Protein AF-0000000066206759 (afdb_homodimer)

InterPro domains:
  IPR022611 Protein suppressor of silencing, bacteriophage T7 [PF11247] (1-98)

Sequence (198 aa):
MAMTKKFKVSFDVTAKMSSDVQAILEKDMLHLCKQVGSGAIVPNGKQKEMIVQFLTHGMEGLMTFVVRTSFREAIKDMHEEYADKDSFKQSPATVREVFMAMTKKFKVSFDVTAKMSSDVQAILEKDMLHLCKQVGSGAIVPNGKQKEMIVQFLTHGMEGLMTFVVRTSFREAIKDMHEEYADKDSFKQSPATVREVF

Organism: Escherichia phage T7 (NCBI:txid10760)

Structure (mmCIF, N/CA/C/O backbone):
data_AF-0000000066206759-model_v1
#
loop_
_entity.id
_entity.type
_entity.pdbx_description
1 polymer 'Protein suppressor of silencing'
#
loop_
_atom_site.group_PDB
_atom_site.id
_atom_site.type_symbol
_atom_site.label_atom_id
_atom_site.label_alt_id
_atom_site.label_comp_id
_atom_site.label_asym_id
_atom_site.label_entity_id
_atom_site.label_seq_id
_atom_site.pdbx_PDB_ins_code
_atom_site.Cartn_x
_atom_site.Cartn_y
_atom_site.Cartn_z
_atom_site.occupancy
_atom_site.B_iso_or_equiv
_atom_site.auth_seq_id
_atom_site.auth_comp_id
_atom_site.auth_asym_id
_atom_site.auth_atom_id
_atom_site.pdbx_PDB_model_num
ATOM 1 N N . MET A 1 1 ? -16.172 22.125 10.891 1 71.12 1 MET A N 1
ATOM 2 C CA . MET A 1 1 ? -16.688 21.109 9.984 1 71.12 1 MET A CA 1
ATOM 3 C C . MET A 1 1 ? -15.633 20.047 9.711 1 71.12 1 MET A C 1
ATOM 5 O O . MET A 1 1 ? -14.43 20.328 9.781 1 71.12 1 MET A O 1
ATOM 9 N N . ALA A 1 2 ? -16.031 18.844 9.727 1 85.06 2 ALA A N 1
ATOM 10 C CA . ALA A 1 2 ? -15.125 17.734 9.422 1 85.06 2 ALA A CA 1
ATOM 11 C C . ALA A 1 2 ? -14.453 17.938 8.07 1 85.06 2 ALA A C 1
ATOM 13 O O . ALA A 1 2 ? -15.07 18.453 7.133 1 85.06 2 ALA A O 1
ATOM 14 N N . MET A 1 3 ? -13.125 17.766 8.008 1 91 3 MET A N 1
ATOM 15 C CA . MET A 1 3 ? -12.375 17.875 6.762 1 91 3 MET A CA 1
ATOM 16 C C . MET A 1 3 ? -12.227 16.516 6.105 1 91 3 MET A C 1
ATOM 18 O O . MET A 1 3 ? -11.969 15.516 6.781 1 91 3 MET A O 1
ATOM 22 N N . THR A 1 4 ? -12.531 16.547 4.77 1 93.31 4 THR A N 1
ATOM 23 C CA . THR A 1 4 ? -12.367 15.328 3.98 1 93.31 4 THR A CA 1
ATOM 24 C C . THR A 1 4 ? -11.508 15.594 2.746 1 93.31 4 THR A C 1
ATOM 26 O O . THR A 1 4 ? -11.688 16.609 2.068 1 93.31 4 THR A O 1
ATOM 29 N N . LYS A 1 5 ? -10.484 14.727 2.578 1 94.75 5 LYS A N 1
ATOM 30 C CA . LYS A 1 5 ? -9.672 14.789 1.369 1 94.75 5 LYS A CA 1
ATOM 31 C C . LYS A 1 5 ? -9.539 13.414 0.726 1 94.75 5 LYS A C 1
ATOM 33 O O . LYS A 1 5 ? -9.547 12.391 1.42 1 94.75 5 LYS A O 1
ATOM 38 N N . LYS A 1 6 ? -9.461 13.414 -0.574 1 96.62 6 LYS A N 1
ATOM 39 C CA . LYS A 1 6 ? -9.305 12.172 -1.324 1 96.62 6 LYS A CA 1
ATOM 40 C C . LYS A 1 6 ? -7.934 12.094 -1.989 1 96.62 6 LYS A C 1
ATOM 42 O O . LYS A 1 6 ? -7.438 13.094 -2.514 1 96.62 6 LYS A O 1
ATOM 47 N N . PHE A 1 7 ? -7.371 10.875 -1.913 1 97.44 7 PHE A N 1
ATOM 48 C CA . PHE A 1 7 ? -6.043 10.648 -2.475 1 97.44 7 PHE A CA 1
ATOM 49 C C . PHE A 1 7 ? -6.02 9.383 -3.318 1 97.44 7 PHE A C 1
ATOM 51 O O . PHE A 1 7 ? -6.805 8.461 -3.088 1 97.44 7 PHE A O 1
ATOM 58 N N . LYS A 1 8 ? -5.172 9.352 -4.281 1 97.81 8 LYS A N 1
ATOM 59 C CA . LYS A 1 8 ? -4.781 8.133 -4.984 1 97.81 8 LYS A CA 1
ATOM 60 C C . LYS A 1 8 ? -3.355 7.719 -4.621 1 97.81 8 LYS A C 1
ATOM 62 O O . LYS A 1 8 ? -2.436 8.539 -4.668 1 97.81 8 LYS A O 1
ATOM 67 N N . VAL A 1 9 ? -3.23 6.523 -4.176 1 97.94 9 VAL A N 1
ATOM 68 C CA . VAL A 1 9 ? -1.928 5.953 -3.848 1 97.94 9 VAL A CA 1
ATOM 69 C C . VAL A 1 9 ? -1.517 4.949 -4.926 1 97.94 9 VAL A C 1
ATOM 71 O O . VAL A 1 9 ? -2.324 4.121 -5.352 1 97.94 9 VAL A O 1
ATOM 74 N N . SER A 1 10 ? -0.275 5.02 -5.387 1 98.12 10 SER A N 1
ATOM 75 C CA . SER A 1 10 ? 0.191 4.047 -6.367 1 98.12 10 SER A CA 1
ATOM 76 C C . SER A 1 10 ? 1.688 3.793 -6.227 1 98.12 10 SER A C 1
ATOM 78 O O . SER A 1 10 ? 2.428 4.656 -5.754 1 98.12 10 SER A O 1
ATOM 80 N N . PHE A 1 11 ? 2.129 2.664 -6.656 1 97.5 11 PHE A N 1
ATOM 81 C CA . PHE A 1 11 ? 3.539 2.297 -6.703 1 97.5 11 PHE A CA 1
ATOM 82 C C . PHE A 1 11 ? 3.76 1.108 -7.629 1 97.5 11 PHE A C 1
ATOM 84 O O . PHE A 1 11 ? 2.811 0.403 -7.98 1 97.5 11 PHE A O 1
ATOM 91 N N . ASP A 1 12 ? 4.98 0.934 -8.062 1 96.38 12 ASP A N 1
ATOM 92 C CA . ASP A 1 12 ? 5.344 -0.159 -8.953 1 96.38 12 ASP A CA 1
ATOM 93 C C . ASP A 1 12 ? 5.992 -1.308 -8.18 1 96.38 12 ASP A C 1
ATOM 95 O O . ASP A 1 12 ? 6.727 -1.08 -7.223 1 96.38 12 ASP A O 1
ATOM 99 N N . VAL A 1 13 ? 5.719 -2.484 -8.656 1 94.62 13 VAL A N 1
ATOM 100 C CA . VAL A 1 13 ? 6.293 -3.691 -8.078 1 94.62 13 VAL A CA 1
ATOM 101 C C . VAL A 1 13 ? 6.949 -4.531 -9.164 1 94.62 13 VAL A C 1
ATOM 103 O O . VAL A 1 13 ? 6.34 -4.797 -10.203 1 94.62 13 VAL A O 1
ATOM 106 N N . THR A 1 14 ? 8.18 -4.871 -8.969 1 93.56 14 THR A N 1
ATOM 107 C CA . THR A 1 14 ? 8.844 -5.898 -9.773 1 93.56 14 THR A CA 1
ATOM 108 C C . THR A 1 14 ? 8.945 -7.203 -8.992 1 93.56 14 THR A C 1
ATOM 110 O O . THR A 1 14 ? 9.602 -7.262 -7.949 1 93.56 14 THR A O 1
ATOM 113 N N . ALA A 1 15 ? 8.258 -8.172 -9.477 1 92.62 15 ALA A N 1
ATOM 114 C CA . ALA A 1 15 ? 8.297 -9.5 -8.867 1 92.62 15 ALA A CA 1
ATOM 115 C C . ALA A 1 15 ? 9.266 -10.422 -9.617 1 92.62 15 ALA A C 1
ATOM 117 O O . ALA A 1 15 ? 9.172 -10.562 -10.836 1 92.62 15 ALA A O 1
ATOM 118 N N . LYS A 1 16 ? 10.164 -11.008 -8.82 1 91.75 16 LYS A N 1
ATOM 119 C CA . LYS A 1 16 ? 11.141 -11.938 -9.383 1 91.75 16 LYS A CA 1
ATOM 120 C C . LYS A 1 16 ? 11.039 -13.312 -8.734 1 91.75 16 LYS A C 1
ATOM 122 O O . LYS A 1 16 ? 10.93 -13.422 -7.508 1 91.75 16 LYS A O 1
ATOM 127 N N . MET A 1 17 ? 11.039 -14.297 -9.633 1 89.69 17 MET A N 1
ATOM 128 C CA . MET A 1 17 ? 11.07 -15.68 -9.172 1 89.69 17 MET A CA 1
ATOM 129 C C . MET A 1 17 ? 12.289 -16.406 -9.734 1 89.69 17 MET A C 1
ATOM 131 O O . MET A 1 17 ? 12.383 -16.641 -10.945 1 89.69 17 MET A O 1
ATOM 135 N N . SER A 1 18 ? 13.164 -16.719 -8.82 1 89.69 18 SER A N 1
ATOM 136 C CA . SER A 1 18 ? 14.367 -17.422 -9.266 1 89.69 18 SER A CA 1
ATOM 137 C C . SER A 1 18 ? 14.023 -18.797 -9.836 1 89.69 18 SER A C 1
ATOM 139 O O . SER A 1 18 ? 12.953 -19.344 -9.562 1 89.69 18 SER A O 1
ATOM 141 N N . SER A 1 19 ? 15.016 -19.312 -10.68 1 90.94 19 SER A N 1
ATOM 142 C CA . SER A 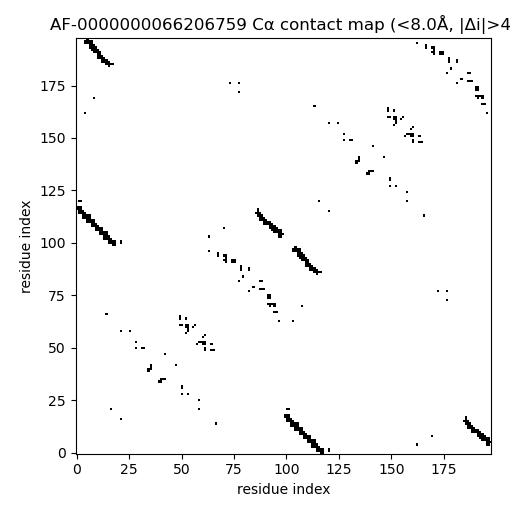1 19 ? 14.797 -20.594 -11.328 1 90.94 19 SER A CA 1
ATOM 143 C C . SER A 1 19 ? 14.594 -21.703 -10.297 1 90.94 19 SER A C 1
ATOM 145 O O . SER A 1 19 ? 13.789 -22.609 -10.5 1 90.94 19 SER A O 1
ATOM 147 N N . ASP A 1 20 ? 15.344 -21.609 -9.203 1 91.12 20 ASP A N 1
ATOM 148 C CA . ASP A 1 20 ? 15.234 -22.625 -8.172 1 91.12 20 ASP A CA 1
ATOM 149 C C . ASP A 1 20 ? 13.867 -22.578 -7.492 1 91.12 20 ASP A C 1
ATOM 151 O O . ASP A 1 20 ? 13.242 -23.609 -7.27 1 91.12 20 ASP A O 1
ATOM 155 N N . VAL A 1 21 ? 13.414 -21.391 -7.207 1 88.44 21 VAL A N 1
ATOM 156 C CA . VAL A 1 21 ? 12.109 -21.219 -6.57 1 88.44 21 VAL A CA 1
ATOM 157 C C . VAL A 1 21 ? 11 -21.641 -7.531 1 88.44 21 VAL A C 1
ATOM 159 O O . VAL A 1 21 ? 10.039 -22.297 -7.121 1 88.44 21 VAL A O 1
ATOM 162 N N . GLN A 1 22 ? 11.203 -21.297 -8.734 1 92.38 22 GLN A N 1
ATOM 163 C CA . GLN A 1 22 ? 10.234 -21.688 -9.758 1 92.38 22 GLN A CA 1
ATOM 164 C C . GLN A 1 22 ? 10.078 -23.203 -9.836 1 92.38 22 GLN A C 1
ATOM 166 O O . GLN A 1 22 ? 8.961 -23.703 -9.898 1 92.38 22 GLN A O 1
ATOM 171 N N . ALA A 1 23 ? 11.164 -23.828 -9.875 1 93.38 23 ALA A N 1
ATOM 172 C CA . ALA A 1 23 ? 11.148 -25.281 -9.984 1 93.38 23 ALA A CA 1
ATOM 173 C C . ALA A 1 23 ? 10.445 -25.922 -8.789 1 93.38 23 ALA A C 1
ATOM 175 O O . ALA A 1 23 ? 9.648 -26.844 -8.953 1 93.38 23 ALA A O 1
ATOM 176 N N . ILE A 1 24 ? 10.688 -25.391 -7.617 1 94.38 24 ILE A N 1
ATOM 177 C CA . ILE A 1 24 ? 10.078 -25.922 -6.398 1 94.38 24 ILE A CA 1
ATOM 178 C C . ILE A 1 24 ? 8.578 -25.672 -6.422 1 94.38 24 ILE A C 1
ATOM 180 O O . ILE A 1 24 ? 7.785 -26.562 -6.113 1 94.38 24 ILE A O 1
ATOM 184 N N . LEU A 1 25 ? 8.227 -24.516 -6.84 1 94 25 LEU A N 1
ATOM 185 C CA . LEU A 1 25 ? 6.812 -24.141 -6.879 1 94 25 LEU A CA 1
ATOM 186 C C . LEU A 1 25 ? 6.062 -24.984 -7.906 1 94 25 LEU A C 1
ATOM 188 O O . LEU A 1 25 ? 4.93 -25.406 -7.664 1 94 25 LEU A O 1
ATOM 192 N N . GLU A 1 26 ? 6.699 -25.172 -8.977 1 95.62 26 GLU A N 1
ATOM 193 C CA . GLU A 1 26 ? 6.078 -26 -10.008 1 95.62 26 GLU A CA 1
ATOM 194 C C . GLU A 1 26 ? 5.809 -27.406 -9.5 1 95.62 26 GLU A C 1
ATOM 196 O O . GLU A 1 26 ? 4.719 -27.953 -9.703 1 95.62 26 GLU A O 1
ATOM 201 N N . LYS A 1 27 ? 6.758 -27.938 -8.836 1 96.69 27 LYS A N 1
ATOM 202 C CA . LYS A 1 27 ? 6.59 -29.281 -8.273 1 96.69 27 LYS A CA 1
ATOM 203 C C . LYS A 1 27 ? 5.457 -29.312 -7.25 1 96.69 27 LYS A C 1
ATOM 205 O O . LYS A 1 27 ? 4.652 -30.25 -7.23 1 96.69 27 LYS A O 1
ATOM 210 N N . ASP A 1 28 ? 5.359 -28.312 -6.449 1 96.56 28 ASP A N 1
ATOM 211 C CA . ASP A 1 28 ? 4.305 -28.219 -5.441 1 96.56 28 ASP A CA 1
ATOM 212 C C . ASP A 1 28 ? 2.93 -28.109 -6.094 1 96.56 28 ASP A C 1
ATOM 214 O O . ASP A 1 28 ? 1.968 -28.734 -5.625 1 96.56 28 ASP A O 1
ATOM 218 N N . MET A 1 29 ? 2.922 -27.359 -7.141 1 97.31 29 MET A N 1
ATOM 219 C CA . MET A 1 29 ? 1.647 -27.172 -7.824 1 97.31 29 MET A CA 1
ATOM 220 C C . MET A 1 29 ? 1.188 -28.453 -8.492 1 97.31 29 MET A C 1
ATOM 222 O O . MET A 1 29 ? 0.008 -28.812 -8.422 1 97.31 29 MET A O 1
ATOM 226 N N . LEU A 1 30 ? 2.127 -29.125 -9.07 1 97.69 30 LEU A N 1
ATOM 227 C CA . LEU A 1 30 ? 1.79 -30.406 -9.688 1 97.69 30 LEU A CA 1
ATOM 228 C C . LEU A 1 30 ? 1.293 -31.391 -8.648 1 97.69 30 LEU A C 1
ATOM 230 O O . LEU A 1 30 ? 0.329 -32.125 -8.891 1 97.69 30 LEU A O 1
ATOM 234 N N . HIS A 1 31 ? 1.943 -31.359 -7.508 1 97.81 31 HIS A N 1
ATOM 235 C CA . HIS A 1 31 ? 1.52 -32.219 -6.418 1 97.81 31 HIS A CA 1
ATOM 236 C C . HIS A 1 31 ? 0.11 -31.875 -5.949 1 97.81 31 HIS A C 1
ATOM 238 O O . HIS A 1 31 ? -0.724 -32.75 -5.762 1 97.81 31 HIS A O 1
ATOM 244 N N . LEU A 1 32 ? -0.183 -30.609 -5.816 1 97.56 32 LEU A N 1
ATOM 245 C CA . LEU A 1 32 ? -1.508 -30.141 -5.41 1 97.56 32 LEU A CA 1
ATOM 246 C C . LEU A 1 32 ? -2.564 -30.578 -6.426 1 97.56 32 LEU A C 1
ATOM 248 O O . LEU A 1 32 ? -3.631 -31.062 -6.047 1 97.56 32 LEU A O 1
ATOM 252 N N . CYS A 1 33 ? -2.262 -30.453 -7.629 1 97.69 33 CYS A N 1
ATOM 253 C CA . CYS A 1 33 ? -3.18 -30.844 -8.688 1 97.69 33 CYS A CA 1
ATOM 254 C C . CYS A 1 33 ? -3.496 -32.344 -8.609 1 97.69 33 CYS A C 1
ATOM 256 O O . CYS A 1 33 ? -4.652 -32.75 -8.758 1 97.69 33 CYS A O 1
ATOM 258 N N . LYS A 1 34 ? -2.479 -33.031 -8.383 1 97.56 34 LYS A N 1
ATOM 259 C CA . LYS A 1 34 ? -2.65 -34.5 -8.281 1 97.56 34 LYS A CA 1
ATOM 260 C C . LYS A 1 34 ? -3.537 -34.844 -7.094 1 97.56 34 LYS A C 1
ATOM 262 O O . LYS A 1 34 ? -4.426 -35.688 -7.211 1 97.56 34 LYS A O 1
ATOM 267 N N . GLN A 1 35 ? -3.291 -34.125 -5.996 1 97.69 35 GLN A N 1
ATOM 268 C CA . GLN A 1 35 ? -4.062 -34.406 -4.789 1 97.69 35 GLN A CA 1
ATOM 269 C C . GLN A 1 35 ? -5.527 -34.031 -4.973 1 97.69 35 GLN A C 1
ATOM 271 O O . GLN A 1 35 ? -6.426 -34.75 -4.512 1 97.69 35 GLN A O 1
ATOM 276 N N . VAL A 1 36 ? -5.742 -33 -5.598 1 97.12 36 VAL A N 1
ATOM 277 C CA . VAL A 1 36 ? -7.102 -32.531 -5.844 1 97.12 36 VAL A CA 1
ATOM 278 C C . VAL A 1 36 ? -7.781 -33.438 -6.875 1 97.12 36 VAL A C 1
ATOM 280 O O . VAL A 1 36 ? -8.938 -33.812 -6.703 1 97.12 36 VAL A O 1
ATOM 283 N N . GLY A 1 37 ? -7.062 -33.75 -7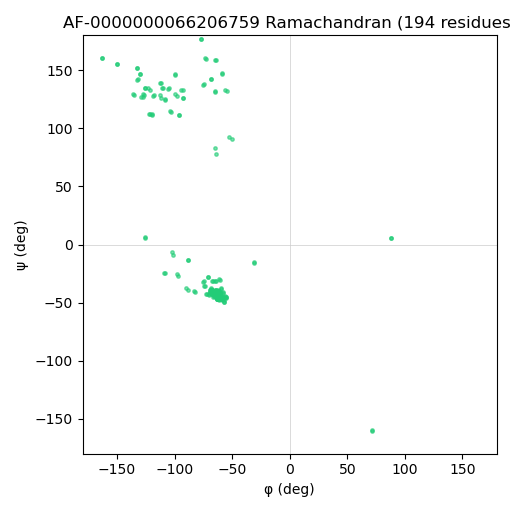.84 1 96.19 37 GLY A N 1
ATOM 284 C CA . GLY A 1 37 ? -7.582 -34.594 -8.891 1 96.19 37 GLY A CA 1
ATOM 285 C C . GLY A 1 37 ? -7.988 -35.969 -8.398 1 96.19 37 GLY A C 1
ATOM 286 O O . GLY A 1 37 ? -8.961 -36.531 -8.883 1 96.19 37 GLY A O 1
ATOM 287 N N . SER A 1 38 ? -7.309 -36.469 -7.344 1 96.81 38 SER A N 1
ATOM 288 C CA . SER A 1 38 ? -7.578 -37.781 -6.797 1 96.81 38 SER A CA 1
ATOM 289 C C . SER A 1 38 ? -8.672 -37.75 -5.734 1 96.81 38 SER A C 1
ATOM 291 O O . SER A 1 38 ? -9.141 -38.781 -5.273 1 96.81 38 SER A O 1
ATOM 293 N N . GLY A 1 39 ? -9 -36.562 -5.289 1 96.31 39 GLY A N 1
ATOM 294 C CA . GLY A 1 39 ? -9.992 -36.406 -4.234 1 96.31 39 GLY A CA 1
ATOM 295 C C . GLY A 1 39 ? -9.398 -36.469 -2.84 1 96.31 39 GLY A C 1
ATOM 296 O O . GLY A 1 39 ? -10.125 -36.406 -1.845 1 96.31 39 GLY A O 1
ATOM 297 N N . ALA A 1 40 ? -8.117 -36.531 -2.787 1 97.19 40 ALA A N 1
ATOM 298 C CA . ALA A 1 40 ? -7.441 -36.625 -1.493 1 97.19 40 ALA A CA 1
ATOM 299 C C . ALA A 1 40 ? -7.602 -35.344 -0.702 1 97.19 40 ALA A C 1
ATOM 301 O O . ALA A 1 40 ? -7.609 -35.344 0.531 1 97.19 40 ALA A O 1
ATOM 302 N N . ILE A 1 41 ? -7.688 -34.188 -1.427 1 96.44 41 ILE A N 1
ATOM 303 C CA . ILE A 1 41 ? -7.863 -32.875 -0.788 1 96.44 41 ILE A CA 1
ATOM 304 C C . ILE A 1 41 ? -8.984 -32.125 -1.483 1 96.44 41 ILE A C 1
ATOM 306 O O . ILE A 1 41 ? -9.109 -32.156 -2.709 1 96.44 41 ILE A O 1
ATOM 310 N N . VAL A 1 42 ? -9.758 -31.406 -0.653 1 97.25 42 VAL A N 1
ATOM 311 C CA . VAL A 1 42 ? -10.695 -30.422 -1.167 1 97.25 42 VAL A CA 1
ATOM 312 C C . VAL A 1 42 ? -10.062 -29.031 -1.134 1 97.25 42 VAL A C 1
ATOM 314 O O . VAL A 1 42 ? -9.758 -28.516 -0.06 1 97.25 42 VAL A O 1
ATOM 317 N N . PRO A 1 43 ? -9.781 -28.484 -2.332 1 96.88 43 PRO A N 1
ATOM 318 C CA . PRO A 1 43 ? -9.109 -27.172 -2.355 1 96.88 43 PRO A CA 1
ATOM 319 C C . PRO A 1 43 ? -10 -26.047 -1.852 1 96.88 43 PRO A C 1
ATOM 321 O O . PRO A 1 43 ? -11.211 -26.078 -2.053 1 96.88 43 PRO A O 1
ATOM 324 N N . ASN A 1 44 ? -9.422 -25.094 -1.127 1 96.25 44 ASN A N 1
ATOM 325 C CA . ASN A 1 44 ? -10.141 -23.875 -0.814 1 96.25 44 ASN A CA 1
ATOM 326 C C . ASN A 1 44 ? -10.195 -22.922 -2.012 1 96.25 44 ASN A C 1
ATOM 328 O O . ASN A 1 44 ? -9.68 -23.25 -3.084 1 96.25 44 ASN A O 1
ATOM 332 N N . GLY A 1 45 ? -10.891 -21.781 -1.847 1 95.5 45 GLY A N 1
ATOM 333 C CA . GLY A 1 45 ? -11.086 -20.828 -2.938 1 95.5 45 GLY A CA 1
ATOM 334 C C . GLY A 1 45 ? -9.781 -20.359 -3.557 1 95.5 45 GLY A C 1
ATOM 335 O O . GLY A 1 45 ? -9.648 -20.328 -4.781 1 95.5 45 GLY A O 1
ATOM 336 N N . LYS A 1 46 ? -8.812 -20.031 -2.785 1 95.38 46 LYS A N 1
ATOM 337 C CA . LYS A 1 46 ? -7.512 -19.562 -3.277 1 95.38 46 LYS A CA 1
ATOM 338 C C . LYS A 1 46 ? -6.781 -20.688 -4.016 1 95.38 46 LYS A C 1
ATOM 340 O O . LYS A 1 46 ? -6.219 -20.453 -5.09 1 95.38 46 LYS A O 1
ATOM 345 N N . GLN A 1 47 ? -6.766 -21.859 -3.477 1 96.62 47 GLN A N 1
ATOM 346 C CA . GLN A 1 47 ? -6.117 -23.016 -4.098 1 96.62 47 GLN A CA 1
ATOM 347 C C . GLN A 1 47 ? -6.742 -23.328 -5.453 1 96.62 47 GLN A C 1
ATOM 349 O O . GLN A 1 47 ? -6.035 -23.656 -6.41 1 96.62 47 GLN A O 1
ATOM 354 N N . LYS A 1 48 ? -8.062 -23.328 -5.539 1 97.5 48 LYS A N 1
ATOM 355 C CA . LYS A 1 48 ? -8.75 -23.594 -6.801 1 97.5 48 LYS A CA 1
ATOM 356 C C . LYS A 1 48 ? -8.289 -22.609 -7.883 1 97.5 48 LYS A C 1
ATOM 358 O O . LYS A 1 48 ? -7.984 -23.031 -9.008 1 97.5 48 LYS A O 1
ATOM 363 N N . GLU A 1 49 ? -8.219 -21.328 -7.457 1 97.88 49 GLU A N 1
ATOM 364 C CA . GLU A 1 49 ? -7.816 -20.328 -8.438 1 97.88 49 GLU A CA 1
ATOM 365 C C . GLU A 1 49 ? -6.355 -20.5 -8.836 1 97.88 49 GLU A C 1
ATOM 367 O O . GLU A 1 49 ? -6 -20.328 -10.008 1 97.88 49 GLU A O 1
ATOM 372 N N . MET A 1 50 ? -5.539 -20.859 -7.863 1 97.44 50 MET A N 1
ATOM 373 C CA . MET A 1 50 ? -4.141 -21.125 -8.172 1 97.44 50 MET A CA 1
ATOM 374 C C . MET A 1 50 ? -4.023 -22.25 -9.195 1 97.44 50 MET A C 1
ATOM 376 O O . MET A 1 50 ? -3.268 -22.141 -10.164 1 97.44 50 MET A O 1
ATOM 380 N N . ILE A 1 51 ? -4.738 -23.266 -8.992 1 97.94 51 ILE A N 1
ATOM 381 C CA . ILE A 1 51 ? -4.715 -24.422 -9.867 1 97.94 51 ILE A CA 1
ATOM 382 C C . ILE A 1 51 ? -5.199 -24.031 -11.266 1 97.94 51 ILE A C 1
ATOM 384 O O . ILE A 1 51 ? -4.574 -24.375 -12.266 1 97.94 51 ILE A O 1
ATOM 388 N N . VAL A 1 52 ? -6.293 -23.312 -11.352 1 97.94 52 VAL A N 1
ATOM 389 C CA . VAL A 1 52 ? -6.848 -22.891 -12.625 1 97.94 52 VAL A CA 1
ATOM 390 C C . VAL A 1 52 ? -5.812 -22.062 -13.391 1 97.94 52 VAL A C 1
ATOM 392 O O . VAL A 1 52 ? -5.559 -22.312 -14.57 1 97.94 52 VAL A O 1
ATOM 395 N N . GLN A 1 53 ? -5.176 -21.141 -12.719 1 98.06 53 GLN A N 1
ATOM 396 C CA . GLN A 1 53 ? -4.188 -20.297 -13.375 1 98.06 53 GLN A CA 1
ATOM 397 C C . GLN A 1 53 ? -2.982 -21.109 -13.836 1 98.06 53 GLN A C 1
ATOM 399 O O . GLN A 1 53 ? -2.469 -20.891 -14.938 1 98.06 53 GLN A O 1
ATOM 404 N N . PHE A 1 54 ? -2.527 -21.984 -13.031 1 98 54 PHE A N 1
ATOM 405 C CA . PHE A 1 54 ? -1.374 -22.828 -13.336 1 98 54 PHE A CA 1
ATOM 406 C C . PHE A 1 54 ? -1.651 -23.703 -14.539 1 98 54 PHE A C 1
ATOM 408 O O . PHE A 1 54 ? -0.848 -23.766 -15.477 1 98 54 PHE A O 1
ATOM 415 N N . LEU A 1 55 ? -2.77 -24.312 -14.562 1 97.31 55 LEU A N 1
ATOM 416 C CA . LEU A 1 55 ? -3.092 -25.25 -15.633 1 97.31 55 LEU A CA 1
ATOM 417 C C . LEU A 1 55 ? -3.432 -24.516 -16.922 1 97.31 55 LEU A C 1
ATOM 419 O O . LEU A 1 55 ? -3.17 -25.016 -18.016 1 97.31 55 LEU A O 1
ATOM 423 N N . THR A 1 56 ? -4.012 -23.344 -16.812 1 97.81 56 THR A N 1
ATOM 424 C CA . THR A 1 56 ? -4.48 -22.609 -17.984 1 97.81 56 THR A CA 1
ATOM 425 C C . THR A 1 56 ? -3.373 -21.734 -18.547 1 97.81 56 THR A C 1
ATOM 427 O O . THR A 1 56 ? -3.24 -21.594 -19.766 1 97.81 56 THR A O 1
ATOM 430 N N . HIS A 1 57 ? -2.529 -21.078 -17.672 1 97.12 57 HIS A N 1
ATOM 431 C CA . HIS A 1 57 ? -1.577 -20.078 -18.141 1 97.12 57 HIS A CA 1
ATOM 432 C C . HIS A 1 57 ? -0.158 -20.422 -17.688 1 97.12 57 HIS A C 1
ATOM 434 O O . HIS A 1 57 ? 0.759 -19.609 -17.859 1 97.12 57 HIS A O 1
ATOM 440 N N . GLY A 1 58 ? 0.039 -21.547 -17.094 1 95.5 58 GLY A N 1
ATOM 441 C CA . GLY A 1 58 ? 1.363 -21.953 -16.656 1 95.5 58 GLY A CA 1
ATOM 442 C C . GLY A 1 58 ? 1.866 -21.156 -15.461 1 95.5 58 GLY A C 1
ATOM 443 O O . GLY A 1 58 ? 1.074 -20.578 -14.719 1 95.5 58 GLY A O 1
ATOM 444 N N . MET A 1 59 ? 3.145 -21.172 -15.258 1 94.75 59 MET A N 1
ATOM 445 C CA . MET A 1 59 ? 3.775 -20.5 -14.133 1 94.75 59 MET A CA 1
ATOM 446 C C . MET A 1 59 ? 3.578 -18.984 -14.211 1 94.75 59 MET A C 1
ATOM 448 O O . MET A 1 59 ? 3.49 -18.312 -13.188 1 94.75 59 MET A O 1
ATOM 452 N N . GLU A 1 60 ? 3.504 -18.469 -15.422 1 94.81 60 GLU A N 1
ATOM 453 C CA . GLU A 1 60 ? 3.266 -17.047 -15.602 1 94.81 60 GLU A CA 1
ATOM 454 C C . GLU A 1 60 ? 1.915 -16.641 -15.016 1 94.81 60 GLU A C 1
ATOM 456 O O . GLU A 1 60 ? 1.809 -15.602 -14.352 1 94.81 60 GLU A O 1
ATOM 461 N N . GLY A 1 61 ? 0.905 -17.422 -15.312 1 96.44 61 GLY A N 1
ATOM 462 C CA . GLY A 1 61 ? -0.41 -17.172 -14.75 1 96.44 61 GLY A CA 1
ATOM 463 C C . GLY A 1 61 ? -0.448 -17.297 -13.234 1 96.44 61 GLY A C 1
ATOM 464 O O . GLY A 1 61 ? -1.077 -16.484 -12.555 1 96.44 61 GLY A O 1
ATOM 465 N N . LEU A 1 62 ? 0.2 -18.312 -12.75 1 96.69 62 LEU A N 1
ATOM 466 C CA . LEU A 1 62 ? 0.265 -18.531 -11.312 1 96.69 62 LEU A CA 1
ATOM 467 C C . LEU A 1 62 ? 0.948 -17.375 -10.609 1 96.69 62 LEU A C 1
ATOM 469 O O . LEU A 1 62 ? 0.437 -16.859 -9.609 1 96.69 62 LEU A O 1
ATOM 473 N N . MET A 1 63 ? 2.062 -16.953 -11.133 1 94.62 63 MET A N 1
ATOM 474 C CA . MET A 1 63 ? 2.803 -15.836 -10.555 1 94.62 63 MET A CA 1
ATOM 475 C C . MET A 1 63 ? 1.938 -14.586 -10.508 1 94.62 63 MET A C 1
ATOM 477 O O . MET A 1 63 ? 1.88 -13.906 -9.477 1 94.62 63 MET A O 1
ATOM 481 N N . THR A 1 64 ? 1.276 -14.273 -11.57 1 96.44 64 THR A N 1
ATOM 482 C CA . THR A 1 64 ? 0.423 -13.094 -11.633 1 96.44 64 THR A CA 1
ATOM 483 C C . THR A 1 64 ? -0.669 -13.156 -10.57 1 96.44 64 THR A C 1
ATOM 485 O O . THR A 1 64 ? -0.908 -12.18 -9.859 1 96.44 64 THR A O 1
ATOM 488 N N . PHE A 1 65 ? -1.292 -14.305 -10.438 1 96.94 65 PHE A N 1
ATOM 489 C CA . PHE A 1 65 ? -2.354 -14.477 -9.453 1 96.94 65 PHE A CA 1
ATOM 490 C C . PHE A 1 65 ? -1.819 -14.281 -8.039 1 96.94 65 PHE A C 1
ATOM 492 O O . PHE A 1 65 ? -2.434 -13.594 -7.227 1 96.94 65 PHE A O 1
ATOM 499 N N . VAL A 1 66 ? -0.723 -14.875 -7.754 1 93.38 66 VAL A N 1
ATOM 500 C CA . VAL A 1 66 ? -0.156 -14.844 -6.41 1 93.38 66 VAL A CA 1
ATOM 501 C C . VAL A 1 66 ? 0.252 -13.414 -6.059 1 93.38 66 VAL A C 1
ATOM 503 O O . VAL A 1 66 ? -0.014 -12.938 -4.953 1 93.38 66 VAL A O 1
ATOM 506 N N . VAL A 1 67 ? 0.875 -12.742 -6.973 1 93.38 67 VAL A N 1
ATOM 507 C CA . VAL A 1 67 ? 1.302 -11.367 -6.727 1 93.38 67 VAL A CA 1
ATOM 508 C C . VAL A 1 67 ? 0.081 -10.484 -6.492 1 93.38 67 VAL A C 1
ATOM 510 O O . VAL A 1 67 ? 0.04 -9.711 -5.531 1 93.38 67 VAL A O 1
ATOM 513 N N . ARG A 1 68 ? -0.922 -10.625 -7.359 1 96.12 68 ARG A N 1
ATOM 514 C CA . ARG A 1 68 ? -2.146 -9.844 -7.227 1 96.12 68 ARG A CA 1
ATOM 515 C C . ARG A 1 68 ? -2.791 -10.062 -5.859 1 96.12 68 ARG A C 1
ATOM 517 O O . ARG A 1 68 ? -3.094 -9.102 -5.152 1 96.12 68 ARG A O 1
ATOM 524 N N . THR A 1 69 ? -2.924 -11.242 -5.516 1 94.94 69 THR A N 1
ATOM 525 C CA . THR A 1 69 ? -3.607 -11.578 -4.273 1 94.94 69 THR A CA 1
ATOM 526 C C . THR A 1 69 ? -2.779 -11.148 -3.064 1 94.94 69 THR A C 1
ATOM 528 O O . THR A 1 69 ? -3.324 -10.641 -2.08 1 94.94 69 THR A O 1
ATOM 531 N N . SER A 1 70 ? -1.505 -11.328 -3.1 1 91.88 70 SER A N 1
ATOM 532 C CA . SER A 1 70 ? -0.628 -10.961 -1.993 1 91.88 70 SER A CA 1
ATOM 533 C C . SER A 1 70 ? -0.705 -9.461 -1.702 1 91.88 70 SER A C 1
ATOM 535 O O . SER A 1 70 ? -0.835 -9.055 -0.546 1 91.88 70 SER A O 1
ATOM 537 N N . PHE A 1 71 ? -0.658 -8.695 -2.707 1 93.5 71 PHE A N 1
ATOM 538 C CA . PHE A 1 71 ? -0.657 -7.254 -2.5 1 93.5 71 PHE A CA 1
ATOM 539 C C . PHE A 1 71 ? -2.045 -6.762 -2.109 1 93.5 71 PHE A C 1
ATOM 541 O O . PHE A 1 71 ? -2.178 -5.82 -1.323 1 93.5 71 PHE A O 1
ATOM 548 N N . ARG A 1 72 ? -3.068 -7.332 -2.633 1 94.75 72 ARG A N 1
ATOM 549 C CA . ARG A 1 72 ? -4.414 -6.969 -2.203 1 94.75 72 ARG A CA 1
ATOM 550 C C . ARG A 1 72 ? -4.609 -7.25 -0.716 1 94.75 72 ARG A C 1
ATOM 552 O O . ARG A 1 72 ? -5.156 -6.418 0.01 1 94.75 72 ARG A O 1
ATOM 559 N N . GLU A 1 73 ? -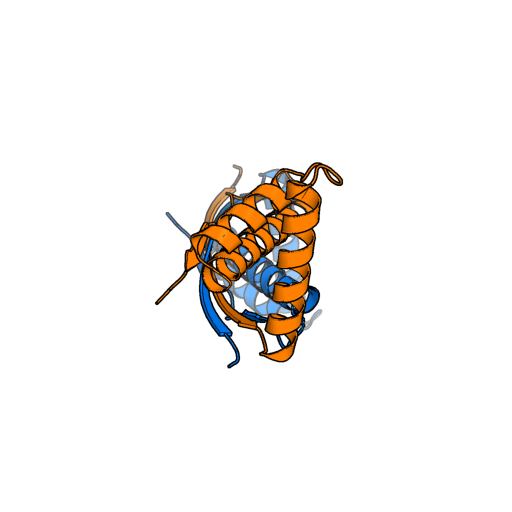4.105 -8.359 -0.307 1 92.31 73 GLU A N 1
ATOM 560 C CA . GLU A 1 73 ? -4.219 -8.719 1.104 1 92.31 73 GLU A CA 1
ATOM 561 C C . GLU A 1 73 ? -3.35 -7.82 1.975 1 92.31 73 GLU A C 1
ATOM 563 O O . GLU A 1 73 ? -3.777 -7.383 3.045 1 92.31 73 GLU A O 1
ATOM 568 N N . ALA A 1 74 ? -2.17 -7.57 1.533 1 90.38 74 ALA A N 1
ATOM 569 C CA . ALA A 1 74 ? -1.253 -6.723 2.293 1 90.38 74 ALA A CA 1
ATOM 570 C C . ALA A 1 74 ? -1.829 -5.324 2.48 1 90.38 74 ALA A C 1
ATOM 572 O O . ALA A 1 74 ? -1.757 -4.758 3.574 1 90.38 74 ALA A O 1
ATOM 573 N N . ILE A 1 75 ? -2.436 -4.734 1.428 1 92.5 75 ILE A N 1
ATOM 574 C CA . ILE A 1 75 ? -3.008 -3.391 1.487 1 92.5 75 ILE A CA 1
ATOM 575 C C . ILE A 1 75 ? -4.246 -3.398 2.379 1 92.5 75 ILE A C 1
ATOM 577 O O . ILE A 1 75 ? -4.473 -2.457 3.145 1 92.5 75 ILE A O 1
ATOM 581 N N . LYS A 1 76 ? -5.012 -4.438 2.283 1 90.69 76 LYS A N 1
ATOM 582 C CA . LYS A 1 76 ? -6.156 -4.586 3.176 1 90.69 76 LYS A CA 1
ATOM 583 C C . LYS A 1 76 ? -5.719 -4.613 4.637 1 90.69 76 LYS A C 1
ATOM 585 O O . LYS A 1 76 ? -6.312 -3.941 5.48 1 90.69 76 LYS A O 1
ATOM 590 N N . ASP A 1 77 ? -4.699 -5.379 4.895 1 88.19 77 ASP A N 1
ATOM 591 C CA . ASP A 1 77 ? -4.191 -5.504 6.258 1 88.19 77 ASP A CA 1
ATOM 592 C C . ASP A 1 77 ? -3.639 -4.172 6.762 1 88.19 77 ASP A C 1
ATOM 594 O O . ASP A 1 77 ? -3.799 -3.83 7.934 1 88.19 77 ASP A O 1
ATOM 598 N N . MET A 1 78 ? -2.982 -3.486 5.867 1 84.81 78 MET A N 1
ATOM 599 C CA . MET A 1 78 ? -2.469 -2.162 6.211 1 84.81 78 MET A CA 1
ATOM 600 C C . MET A 1 78 ? -3.6 -1.24 6.656 1 84.81 78 MET A C 1
ATOM 602 O O . MET A 1 78 ? -3.451 -0.491 7.625 1 84.81 78 MET A O 1
ATOM 606 N N . HIS A 1 79 ? -4.699 -1.284 6.023 1 82.25 79 HIS A N 1
ATOM 607 C CA . HIS A 1 79 ? -5.871 -0.489 6.367 1 82.25 79 HIS A CA 1
ATOM 608 C C . HIS A 1 79 ? -6.379 -0.833 7.766 1 82.25 79 HIS A C 1
ATOM 610 O O . HIS A 1 79 ? -6.715 0.062 8.547 1 82.25 79 HIS A O 1
ATOM 616 N N . GLU A 1 80 ? -6.312 -2.086 7.965 1 80.06 80 GLU A N 1
ATOM 617 C CA . GLU A 1 80 ? -6.844 -2.545 9.242 1 80.06 80 GLU A CA 1
ATOM 618 C C . GLU A 1 80 ? -5.934 -2.135 10.398 1 80.06 80 GLU A C 1
ATOM 620 O O . GLU A 1 80 ? -6.402 -1.896 11.516 1 80.06 80 GLU A O 1
ATOM 625 N N . GLU A 1 81 ? -4.719 -1.99 10.125 1 73.25 81 GLU A N 1
ATOM 626 C CA . GLU A 1 81 ? -3.742 -1.656 11.156 1 73.25 81 GLU A CA 1
ATOM 627 C C . GLU A 1 81 ? -3.715 -0.154 11.43 1 73.25 81 GLU A C 1
ATOM 629 O O . GLU A 1 81 ? -3.52 0.274 12.562 1 73.25 81 GLU A O 1
ATOM 634 N N . TYR A 1 82 ? -3.811 0.614 10.445 1 63.91 82 TYR A N 1
ATOM 635 C CA . TYR A 1 82 ? -3.635 2.053 10.602 1 63.91 82 TYR A CA 1
ATOM 636 C C . TYR A 1 82 ? -4.98 2.758 10.711 1 63.91 82 TYR A C 1
ATOM 638 O O . TYR A 1 82 ? -5.047 3.916 11.133 1 63.91 82 TYR A O 1
ATOM 646 N N . ALA A 1 83 ? -5.91 2.133 10.164 1 57.38 83 ALA A N 1
ATOM 647 C CA . ALA A 1 83 ? -7.23 2.75 10.125 1 57.38 83 ALA A CA 1
ATOM 648 C C . ALA A 1 83 ? -7.801 2.924 11.531 1 57.38 83 ALA A C 1
ATOM 650 O O . ALA A 1 83 ? -8.039 1.939 12.234 1 57.38 83 ALA A O 1
ATOM 651 N N . ASP A 1 84 ? -7.324 3.926 12.188 1 60.03 84 ASP A N 1
ATOM 652 C CA . ASP A 1 84 ? -8.453 4.371 12.992 1 60.03 84 ASP A CA 1
ATOM 653 C C . ASP A 1 84 ? -9.703 4.555 12.133 1 60.03 84 ASP A C 1
ATOM 655 O O . ASP A 1 84 ? -9.742 5.422 11.258 1 60.03 84 ASP A O 1
ATOM 659 N N . LYS A 1 85 ? -10.516 3.402 12.047 1 58.47 85 LYS A N 1
ATOM 660 C CA . LYS A 1 85 ? -11.656 3.156 11.164 1 58.47 85 LYS A CA 1
ATOM 661 C C . LYS A 1 85 ? -12.398 4.453 10.852 1 58.47 85 LYS A C 1
ATOM 663 O O . LYS A 1 85 ? -12.969 4.602 9.773 1 58.47 85 LYS A O 1
ATOM 668 N N . ASP A 1 86 ? -12.047 5.418 11.672 1 63.28 86 ASP A N 1
ATOM 669 C CA . ASP A 1 86 ? -12.867 6.613 11.492 1 63.28 86 ASP A CA 1
ATOM 670 C C . ASP A 1 86 ? -12.109 7.68 10.703 1 63.28 86 ASP A C 1
ATOM 672 O O . ASP A 1 86 ? -12.719 8.617 10.18 1 63.28 86 ASP A O 1
ATOM 676 N N . SER A 1 87 ? -10.719 7.445 10.391 1 77.62 87 SER A N 1
ATOM 677 C CA . SER A 1 87 ? -9.977 8.539 9.773 1 77.62 87 SER A CA 1
ATOM 678 C C . SER A 1 87 ? -9.664 8.242 8.312 1 77.62 87 SER A C 1
ATOM 680 O O . SER A 1 87 ? -9.539 9.156 7.5 1 77.62 87 SER A O 1
ATOM 682 N N . PHE A 1 88 ? -9.656 6.855 8.07 1 85.38 88 PHE A N 1
ATOM 683 C CA . PHE A 1 88 ? -9.273 6.551 6.695 1 85.38 88 PHE A CA 1
ATOM 684 C C . PHE A 1 88 ? -10.18 5.469 6.113 1 85.38 88 PHE A C 1
ATOM 686 O O . PHE A 1 88 ? -10.508 4.496 6.793 1 85.38 88 PHE A O 1
ATOM 693 N N . LYS A 1 89 ? -10.688 5.773 4.949 1 88.5 89 LYS A N 1
ATOM 694 C CA . LYS A 1 89 ? -11.328 4.754 4.125 1 88.5 89 LYS A CA 1
ATOM 695 C C . LYS A 1 89 ? -10.492 4.457 2.879 1 88.5 89 LYS A C 1
ATOM 697 O O . LYS A 1 89 ? -9.938 5.371 2.266 1 88.5 89 LYS A O 1
ATOM 702 N N . GLN A 1 90 ? -10.375 3.186 2.643 1 91.81 90 GLN A N 1
ATOM 703 C CA . GLN A 1 90 ? -9.547 2.781 1.512 1 91.81 90 GLN A CA 1
ATOM 704 C C . GLN A 1 90 ? -10.312 1.866 0.563 1 91.81 90 GLN A C 1
ATOM 706 O O . GLN A 1 90 ? -11.078 1.005 1.007 1 91.81 90 GLN A O 1
ATOM 711 N N . SER A 1 91 ? -10.203 2.113 -0.695 1 92.94 91 SER A N 1
ATOM 712 C CA . SER A 1 91 ? -10.742 1.172 -1.669 1 92.94 91 SER A CA 1
ATOM 713 C C . SER A 1 91 ? -9.883 -0.082 -1.763 1 92.94 91 SER A C 1
ATOM 715 O O . SER A 1 91 ? -8.727 -0.085 -1.321 1 92.94 91 SER A O 1
ATOM 717 N N . PRO A 1 92 ? -10.477 -1.11 -2.283 1 94.25 92 PRO A N 1
ATOM 718 C CA . PRO A 1 92 ? -9.609 -2.242 -2.613 1 94.25 92 PRO A CA 1
ATOM 719 C C . PRO A 1 92 ? -8.5 -1.871 -3.604 1 94.25 92 PRO A C 1
ATOM 721 O O . PRO A 1 92 ? -8.711 -1.018 -4.473 1 94.25 92 PRO A O 1
ATOM 724 N N . ALA A 1 93 ? -7.359 -2.549 -3.404 1 97 93 ALA A N 1
ATOM 725 C CA . ALA A 1 93 ? -6.223 -2.254 -4.273 1 97 93 ALA A CA 1
ATOM 726 C C . ALA A 1 93 ? -6.422 -2.859 -5.66 1 97 93 ALA A C 1
ATOM 728 O O . ALA A 1 93 ? -6.902 -3.988 -5.789 1 97 93 ALA A O 1
ATOM 729 N N . THR A 1 94 ? -6.078 -2.09 -6.699 1 97.75 94 THR A N 1
ATOM 730 C CA . THR A 1 94 ? -5.922 -2.594 -8.062 1 97.75 94 THR A CA 1
ATOM 731 C C . THR A 1 94 ? -4.473 -2.98 -8.328 1 97.75 94 THR A C 1
ATOM 733 O O . THR A 1 94 ? -3.555 -2.205 -8.055 1 97.75 94 THR A O 1
ATOM 736 N N . VAL A 1 95 ? -4.258 -4.191 -8.773 1 97.56 95 VAL A N 1
ATOM 737 C CA . VAL A 1 95 ? -2.939 -4.68 -9.164 1 97.56 95 VAL A CA 1
ATOM 738 C C . VAL A 1 95 ? -2.947 -5.086 -10.633 1 97.56 95 VAL A C 1
ATOM 740 O O . VAL A 1 95 ? -3.547 -6.098 -11 1 97.56 95 VAL A O 1
ATOM 743 N N . ARG A 1 96 ? -2.205 -4.297 -11.469 1 97.75 96 ARG A N 1
ATOM 744 C CA . ARG A 1 96 ? -2.215 -4.535 -12.914 1 97.75 96 ARG A CA 1
ATOM 745 C C . ARG A 1 96 ? -0.821 -4.891 -13.414 1 97.75 96 ARG A C 1
ATOM 747 O O . ARG A 1 96 ? 0.148 -4.184 -13.133 1 97.75 96 ARG A O 1
ATOM 754 N N . GLU A 1 97 ? -0.73 -5.992 -14.141 1 96.81 97 GLU A N 1
ATOM 755 C CA . GLU A 1 97 ? 0.535 -6.312 -14.797 1 96.81 97 GLU A CA 1
ATOM 756 C C . GLU A 1 97 ? 0.879 -5.277 -15.867 1 96.81 97 GLU A C 1
ATOM 758 O O . GLU A 1 97 ? 0.011 -4.863 -16.641 1 96.81 97 GLU A O 1
ATOM 763 N N . VAL A 1 98 ? 2.111 -4.844 -15.773 1 93.88 98 VAL A N 1
ATOM 764 C CA . VAL A 1 98 ? 2.553 -3.865 -16.766 1 93.88 98 VAL A CA 1
ATOM 765 C C . VAL A 1 98 ? 3.602 -4.488 -17.672 1 93.88 98 VAL A C 1
ATOM 767 O O . VAL A 1 98 ? 4.445 -5.266 -17.219 1 93.88 98 VAL A O 1
ATOM 770 N N . PHE A 1 99 ? 3.461 -4.469 -19.062 1 80.94 99 PHE A N 1
ATOM 771 C CA . PHE A 1 99 ? 4.34 -5.086 -20.047 1 80.94 99 PHE A CA 1
ATOM 772 C C . PHE A 1 99 ? 5.27 -4.051 -20.672 1 80.94 99 PHE A C 1
ATOM 774 O O . PHE A 1 99 ? 4.914 -2.873 -20.766 1 80.94 99 PHE A O 1
ATOM 781 N N . MET B 1 1 ? 15.102 -20.344 -16.328 1 72.31 1 MET B N 1
ATOM 782 C CA . MET B 1 1 ? 15.406 -18.922 -16.297 1 72.31 1 MET B CA 1
ATOM 783 C C . MET B 1 1 ? 14.531 -18.203 -15.289 1 72.31 1 MET B C 1
ATOM 785 O O . MET B 1 1 ? 13.414 -18.625 -15.008 1 72.31 1 MET B O 1
ATOM 789 N N . ALA B 1 2 ? 15.125 -17.344 -14.555 1 85.19 2 ALA B N 1
ATOM 790 C CA . ALA B 1 2 ? 14.391 -16.547 -13.578 1 85.19 2 ALA B CA 1
ATOM 791 C C . ALA B 1 2 ? 13.258 -15.781 -14.25 1 85.19 2 ALA B C 1
ATOM 793 O O . ALA B 1 2 ? 13.391 -15.32 -15.391 1 85.19 2 ALA B O 1
ATOM 794 N N . MET B 1 3 ? 12.055 -15.82 -13.656 1 91.19 3 MET B N 1
ATOM 795 C CA . MET B 1 3 ? 10.906 -15.086 -14.172 1 91.19 3 MET B CA 1
ATOM 796 C C . MET B 1 3 ? 10.773 -13.734 -13.477 1 91.19 3 MET B C 1
ATOM 798 O O . MET B 1 3 ? 10.969 -13.633 -12.266 1 91.19 3 MET B O 1
ATOM 802 N N . THR B 1 4 ? 10.57 -12.695 -14.367 1 93.38 4 THR B N 1
ATOM 803 C CA . THR B 1 4 ? 10.344 -11.352 -13.852 1 93.38 4 THR B CA 1
ATOM 804 C C . THR B 1 4 ? 9.062 -10.75 -14.438 1 93.38 4 THR B C 1
ATOM 806 O O . THR B 1 4 ? 8.812 -10.867 -15.641 1 93.38 4 THR B O 1
ATOM 809 N N . LYS B 1 5 ? 8.219 -10.25 -13.523 1 94.75 5 LYS B N 1
ATOM 810 C CA . LYS B 1 5 ? 7.023 -9.539 -13.961 1 94.75 5 LYS B CA 1
ATOM 811 C C . LYS B 1 5 ? 6.902 -8.188 -13.25 1 94.75 5 LYS B C 1
ATOM 813 O O . LYS B 1 5 ? 7.328 -8.047 -12.102 1 94.75 5 LYS B O 1
ATOM 818 N N . LYS B 1 6 ? 6.355 -7.242 -13.977 1 96.69 6 LYS B N 1
ATOM 819 C CA . LYS B 1 6 ? 6.156 -5.906 -13.422 1 96.69 6 LYS B CA 1
ATOM 820 C C . LYS B 1 6 ? 4.672 -5.598 -13.25 1 96.69 6 LYS B C 1
ATOM 822 O O . LYS B 1 6 ? 3.857 -5.941 -14.109 1 96.69 6 LYS B O 1
ATOM 827 N N . PHE B 1 7 ? 4.387 -4.961 -12.094 1 97.5 7 PHE B N 1
ATOM 828 C CA . PHE B 1 7 ? 3.004 -4.625 -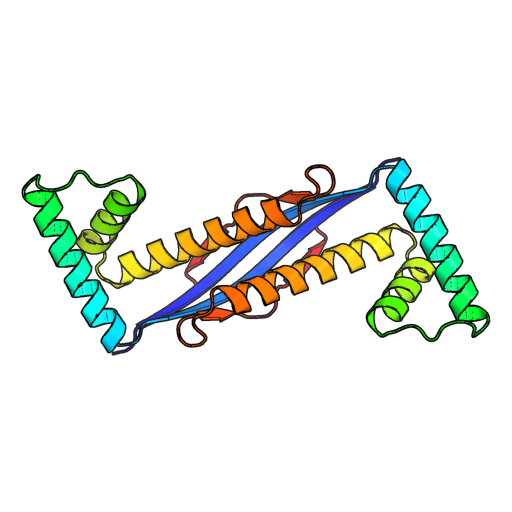11.773 1 97.5 7 PHE B CA 1
ATOM 829 C C . PHE B 1 7 ? 2.896 -3.18 -11.297 1 97.5 7 PHE B C 1
ATOM 831 O O . PHE B 1 7 ? 3.854 -2.625 -10.758 1 97.5 7 PHE B O 1
ATOM 838 N N . LYS B 1 8 ? 1.771 -2.584 -11.516 1 97.81 8 LYS B N 1
ATOM 839 C CA . LYS B 1 8 ? 1.37 -1.337 -10.875 1 97.81 8 LYS B CA 1
ATOM 840 C C . LYS B 1 8 ? 0.266 -1.579 -9.852 1 97.81 8 LYS B C 1
ATOM 842 O O . LYS B 1 8 ? -0.736 -2.23 -10.148 1 97.81 8 LYS B O 1
ATOM 847 N N . VAL B 1 9 ? 0.529 -1.165 -8.672 1 97.94 9 VAL B N 1
ATOM 848 C CA . VAL B 1 9 ? -0.45 -1.255 -7.594 1 97.94 9 VAL B CA 1
ATOM 849 C C . VAL B 1 9 ? -1.044 0.125 -7.32 1 97.94 9 VAL B C 1
ATOM 851 O O . VAL B 1 9 ? -0.315 1.117 -7.242 1 97.94 9 VAL B O 1
ATOM 854 N N . SER B 1 10 ? -2.371 0.215 -7.18 1 98.06 10 SER B N 1
ATOM 855 C CA . SER B 1 10 ? -2.986 1.497 -6.852 1 98.06 10 SER B CA 1
ATOM 856 C C . SER B 1 10 ? -4.266 1.306 -6.043 1 98.06 10 SER B C 1
ATOM 858 O O . SER B 1 10 ? -4.922 0.267 -6.145 1 98.06 10 SER B O 1
ATOM 860 N N . PHE B 1 11 ? -4.633 2.281 -5.297 1 97.44 11 PHE B N 1
ATOM 861 C CA . PHE B 1 11 ? -5.875 2.312 -4.539 1 97.44 11 PHE B CA 1
ATOM 862 C C . PHE B 1 11 ? -6.211 3.736 -4.105 1 97.44 11 PHE B C 1
ATOM 864 O O . PHE B 1 11 ? -5.348 4.617 -4.129 1 97.44 11 PHE B O 1
ATOM 871 N N . ASP B 1 12 ? -7.449 3.957 -3.777 1 96.25 12 ASP B N 1
ATOM 872 C CA . ASP B 1 12 ? -7.922 5.27 -3.342 1 96.25 12 ASP B CA 1
ATOM 873 C C . ASP B 1 12 ? -8.031 5.336 -1.821 1 96.25 12 ASP B C 1
ATOM 875 O O . ASP B 1 12 ? -8.383 4.344 -1.176 1 96.25 12 ASP B O 1
ATOM 879 N N . VAL B 1 13 ? -7.773 6.5 -1.322 1 94.5 13 VAL B N 1
ATOM 880 C CA . VAL B 1 13 ? -7.879 6.758 0.11 1 94.5 13 VAL B CA 1
ATOM 881 C C . VAL B 1 13 ? -8.734 7.996 0.351 1 94.5 13 VAL B C 1
ATOM 883 O O . VAL B 1 13 ? -8.516 9.039 -0.265 1 94.5 13 VAL B O 1
ATOM 886 N N . THR B 1 14 ? -9.719 7.863 1.16 1 93.5 14 THR B N 1
ATOM 887 C CA . THR B 1 14 ? -10.438 9.008 1.708 1 93.5 14 THR B CA 1
ATOM 888 C C . THR B 1 14 ? -10.031 9.258 3.156 1 93.5 14 THR B C 1
ATOM 890 O O . THR B 1 14 ? -10.242 8.414 4.023 1 93.5 14 THR B O 1
ATOM 893 N N . ALA B 1 15 ? -9.422 10.375 3.33 1 92.56 15 ALA B N 1
ATOM 894 C CA . ALA B 1 15 ? -9.008 10.773 4.672 1 92.56 15 ALA B CA 1
ATOM 895 C C . ALA B 1 15 ? -10.008 11.766 5.277 1 92.56 15 ALA B C 1
ATOM 897 O O . ALA B 1 15 ? -10.344 12.773 4.656 1 92.56 15 ALA B O 1
ATOM 898 N N . LYS B 1 16 ? -10.422 11.414 6.508 1 91.69 16 LYS B N 1
ATOM 899 C CA . LYS B 1 16 ? -11.359 12.273 7.223 1 91.69 16 LYS B CA 1
ATOM 900 C C . LYS B 1 16 ? -10.789 12.703 8.57 1 91.69 16 LYS B C 1
ATOM 902 O O . LYS B 1 16 ? -10.227 11.883 9.305 1 91.69 16 LYS B O 1
ATOM 907 N N . MET B 1 17 ? -10.961 14.008 8.805 1 89.56 17 MET B N 1
ATOM 908 C CA . MET B 1 17 ? -10.586 14.562 10.102 1 89.56 17 MET B CA 1
ATOM 909 C C . MET B 1 17 ? -11.781 15.242 10.766 1 89.56 17 MET B C 1
ATOM 911 O O . MET B 1 17 ? -12.273 16.266 10.281 1 89.56 17 MET B O 1
ATOM 915 N N . SER B 1 18 ? -12.188 14.625 11.828 1 89.56 18 SER B N 1
ATOM 916 C CA . SER B 1 18 ? -13.328 15.211 12.531 1 89.56 18 SER B CA 1
ATOM 917 C C . SER B 1 18 ? -12.984 16.578 13.102 1 89.56 18 SER B C 1
ATOM 919 O O . SER B 1 18 ? -11.812 16.906 13.273 1 89.56 18 SER B O 1
ATOM 921 N N . SER B 1 19 ? -14.117 17.359 13.359 1 90.75 19 SER B N 1
ATOM 922 C CA . SER B 1 19 ? -13.938 18.703 13.867 1 90.75 19 SER B CA 1
ATOM 923 C C . SER B 1 19 ? -13.188 18.703 15.203 1 90.75 19 SER B C 1
ATOM 925 O O . SER B 1 19 ? -12.367 19.578 15.469 1 90.75 19 SER B O 1
ATOM 927 N N . ASP B 1 20 ? -13.508 17.703 16.016 1 91 20 ASP B N 1
ATOM 928 C CA . ASP B 1 20 ? -12.859 17.609 17.312 1 91 20 ASP B CA 1
ATOM 929 C C . ASP B 1 20 ? -11.367 17.312 17.172 1 91 20 ASP B C 1
ATOM 931 O O . ASP B 1 20 ? -10.539 17.938 17.844 1 91 20 ASP B O 1
ATOM 935 N N . VAL B 1 21 ? -11.055 16.406 16.281 1 88.25 21 VAL B N 1
ATOM 936 C CA . VAL B 1 21 ? -9.656 16.062 16.047 1 88.25 21 VAL B CA 1
ATOM 937 C C . VAL B 1 21 ? -8.922 17.234 15.422 1 88.25 21 VAL B C 1
ATOM 939 O O . VAL B 1 21 ? -7.773 17.516 15.781 1 88.25 21 VAL B O 1
ATOM 942 N N . GLN B 1 22 ? -9.602 17.875 14.562 1 92.38 22 GLN B N 1
ATOM 943 C CA . GLN B 1 22 ? -9.023 19.047 13.914 1 92.38 22 GLN B CA 1
ATOM 944 C C . GLN B 1 22 ? -8.641 20.125 14.938 1 92.38 22 GLN B C 1
ATOM 946 O O . GLN B 1 22 ? -7.551 20.688 14.875 1 92.38 22 GLN B O 1
ATOM 951 N N . ALA B 1 23 ? -9.547 20.359 15.781 1 93.25 23 ALA B N 1
ATOM 952 C CA . ALA B 1 23 ? -9.32 21.391 16.797 1 93.25 23 ALA B CA 1
ATOM 953 C C . ALA B 1 23 ? -8.133 21.047 17.688 1 93.25 23 ALA B C 1
ATOM 955 O O . ALA B 1 23 ? -7.305 21.906 17.984 1 93.25 23 ALA B O 1
ATOM 956 N N . ILE B 1 24 ? -8.016 19.797 18.031 1 94.31 24 ILE B N 1
ATOM 957 C CA . ILE B 1 24 ? -6.93 19.344 18.891 1 94.31 24 ILE B CA 1
ATOM 958 C C . ILE B 1 24 ? -5.598 19.453 18.156 1 94.31 24 ILE B C 1
ATOM 960 O O . ILE B 1 24 ? -4.613 19.953 18.703 1 94.31 24 ILE B O 1
ATOM 964 N N . LEU B 1 25 ? -5.629 19.078 16.922 1 93.88 25 LEU B N 1
ATOM 965 C CA . LEU B 1 25 ? -4.41 19.109 16.125 1 93.88 25 LEU B CA 1
ATOM 966 C C . LEU B 1 25 ? -3.951 20.547 15.898 1 93.88 25 LEU B C 1
ATOM 968 O O . LEU B 1 25 ? -2.754 20.828 15.93 1 93.88 25 LEU B O 1
ATOM 972 N N . GLU B 1 26 ? -4.895 21.344 15.656 1 95.62 26 GLU B N 1
ATOM 973 C CA . GLU B 1 26 ? -4.562 22.75 15.453 1 95.62 26 GLU B CA 1
ATOM 974 C C . GLU B 1 26 ? -3.887 23.344 16.688 1 95.62 26 GLU B C 1
ATOM 976 O O . GLU B 1 26 ? -2.875 24.031 16.578 1 95.62 26 GLU B O 1
ATOM 981 N N . LYS B 1 27 ? -4.422 23.047 17.812 1 96.62 27 LYS B N 1
ATOM 982 C CA . LYS B 1 27 ? -3.838 23.531 19.047 1 96.62 27 LYS B CA 1
ATOM 983 C C . LYS B 1 27 ? -2.424 22.984 19.25 1 96.62 27 LYS B C 1
ATOM 985 O O . LYS B 1 27 ? -1.521 23.719 19.656 1 96.62 27 LYS B O 1
ATOM 990 N N . ASP B 1 28 ? -2.217 21.766 18.922 1 96.5 28 ASP B N 1
ATOM 991 C CA . ASP B 1 28 ? -0.906 21.125 19.047 1 96.5 28 ASP B CA 1
ATOM 992 C C . ASP B 1 28 ? 0.105 21.781 18.109 1 96.5 28 ASP B C 1
ATOM 994 O O . ASP B 1 28 ? 1.26 22 18.484 1 96.5 28 ASP B O 1
ATOM 998 N N . MET B 1 29 ? -0.393 22.047 16.953 1 97.25 29 MET B N 1
ATOM 999 C CA . MET B 1 29 ? 0.496 22.656 15.961 1 97.25 29 MET B CA 1
ATOM 1000 C C . MET B 1 29 ? 0.895 24.062 16.375 1 97.25 29 MET B C 1
ATOM 1002 O O . MET B 1 29 ? 2.059 24.453 16.234 1 97.25 29 MET B O 1
ATOM 1006 N N . LEU B 1 30 ? -0.061 24.766 16.875 1 97.69 30 LEU B N 1
ATOM 1007 C CA . LEU B 1 30 ? 0.24 26.125 17.344 1 97.69 30 LEU B CA 1
ATOM 1008 C C . LEU B 1 30 ? 1.241 26.078 18.484 1 97.69 30 LEU B C 1
ATOM 1010 O O . LEU B 1 30 ? 2.16 26.906 18.547 1 97.69 30 LEU B O 1
ATOM 1014 N N . HIS B 1 31 ? 1.044 25.109 19.344 1 97.81 31 HIS B N 1
ATOM 1015 C CA . HIS B 1 31 ? 1.974 24.938 20.453 1 97.81 31 HIS B CA 1
ATOM 1016 C C . HIS B 1 31 ? 3.375 24.609 19.953 1 97.81 31 HIS B C 1
ATOM 1018 O O . HIS B 1 31 ? 4.359 25.188 20.422 1 97.81 31 HIS B O 1
ATOM 1024 N N . LEU B 1 32 ? 3.479 23.734 18.984 1 97.56 32 LEU B N 1
ATOM 1025 C CA . LEU B 1 32 ? 4.762 23.359 18.406 1 97.56 32 LEU B CA 1
ATOM 1026 C C . LEU B 1 32 ? 5.438 24.562 17.75 1 97.56 32 LEU B C 1
ATOM 1028 O O . LEU B 1 32 ? 6.633 24.781 17.938 1 97.56 32 LEU B O 1
ATOM 1032 N N . CYS B 1 33 ? 4.703 25.328 17.078 1 97.69 33 CYS B N 1
ATOM 1033 C CA . CYS B 1 33 ? 5.227 26.516 16.438 1 97.69 33 CYS B CA 1
ATOM 1034 C C . CYS B 1 33 ? 5.797 27.484 17.453 1 97.69 33 CYS B C 1
ATOM 1036 O O . CYS B 1 33 ? 6.871 28.062 17.25 1 97.69 33 CYS B O 1
ATOM 1038 N N . LYS B 1 34 ? 5.066 27.609 18.5 1 97.5 34 LYS B N 1
ATOM 1039 C CA . LYS B 1 34 ? 5.508 28.516 19.562 1 97.5 34 LYS B CA 1
ATOM 1040 C C . LYS B 1 34 ? 6.812 28.016 20.188 1 97.5 34 LYS B C 1
ATOM 1042 O O . LYS B 1 34 ? 7.73 28.812 20.422 1 97.5 34 LYS B O 1
ATOM 1047 N N . GLN B 1 35 ? 6.875 26.688 20.375 1 97.62 35 GLN B N 1
ATOM 1048 C CA . GLN B 1 35 ? 8.062 26.109 20.984 1 97.62 35 GLN B CA 1
ATOM 1049 C C . GLN B 1 35 ? 9.273 26.25 20.062 1 97.62 35 GLN B C 1
ATOM 1051 O O . GLN B 1 35 ? 10.383 26.516 20.516 1 97.62 35 GLN B O 1
ATOM 1056 N N . VAL B 1 36 ? 9.07 26.078 18.859 1 97.06 36 VAL B N 1
ATOM 1057 C CA . VAL B 1 36 ? 10.148 26.188 17.891 1 97.06 36 VAL B CA 1
ATOM 1058 C C . VAL B 1 36 ? 10.547 27.656 17.719 1 97.06 36 VAL B C 1
ATOM 1060 O O . VAL B 1 36 ? 11.742 27.984 17.688 1 97.06 36 VAL B O 1
ATOM 1063 N N . GLY B 1 37 ? 9.594 28.469 17.656 1 96.12 37 GLY B N 1
ATOM 1064 C CA . GLY B 1 37 ? 9.828 29.891 17.516 1 96.12 37 GLY B CA 1
ATOM 1065 C C . GLY B 1 37 ? 10.625 30.484 18.656 1 96.12 37 GLY B C 1
ATOM 1066 O O . GLY B 1 37 ? 11.438 31.391 18.453 1 96.12 37 GLY B O 1
ATOM 1067 N N . SER B 1 38 ? 10.461 29.891 19.859 1 96.75 38 SER B N 1
ATOM 1068 C CA . SER B 1 38 ? 11.133 30.406 21.062 1 96.75 38 SER B CA 1
ATOM 1069 C C . SER B 1 38 ? 12.516 29.766 21.219 1 96.75 38 SER B C 1
ATOM 1071 O O . SER B 1 38 ? 13.297 30.188 22.078 1 96.75 38 SER B O 1
ATOM 1073 N N . GLY B 1 39 ? 12.781 28.719 20.484 1 96.31 39 GLY B N 1
ATOM 1074 C CA . GLY B 1 39 ? 14.039 28 20.594 1 96.31 39 GLY B CA 1
ATOM 1075 C C . GLY B 1 39 ?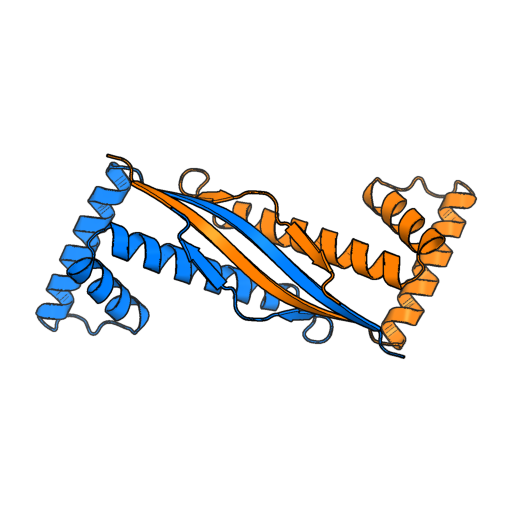 14.008 26.922 21.656 1 96.31 39 GLY B C 1
ATOM 1076 O O . GLY B 1 39 ? 15.023 26.266 21.906 1 96.31 39 GLY B O 1
ATOM 1077 N N . ALA B 1 40 ? 12.859 26.719 22.219 1 97.19 40 ALA B N 1
ATOM 1078 C CA . ALA B 1 40 ? 12.734 25.703 23.266 1 97.19 40 ALA B CA 1
ATOM 1079 C C . ALA B 1 40 ? 12.945 24.297 22.688 1 97.19 40 ALA B C 1
ATOM 1081 O O . ALA B 1 40 ? 13.398 23.391 23.391 1 97.19 40 ALA B O 1
ATOM 1082 N N . ILE B 1 41 ? 12.555 24.094 21.391 1 96.44 41 ILE B N 1
ATOM 1083 C CA . ILE B 1 41 ? 12.727 22.797 20.734 1 96.44 41 ILE B CA 1
ATOM 1084 C C . ILE B 1 41 ? 13.359 23 19.359 1 96.44 41 ILE B C 1
ATOM 1086 O O . ILE B 1 41 ? 13.047 23.969 18.656 1 96.44 41 ILE B O 1
ATOM 1090 N N . VAL B 1 42 ? 14.258 22.062 19.031 1 97.12 42 VAL B N 1
ATOM 1091 C CA . VAL B 1 42 ? 14.766 21.969 1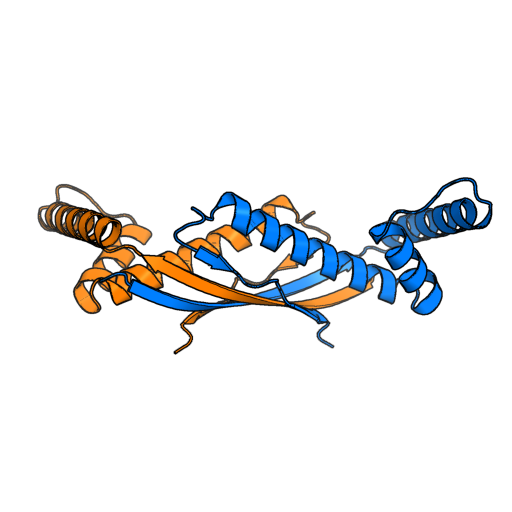7.672 1 97.12 42 VAL B CA 1
ATOM 1092 C C . VAL B 1 42 ? 13.969 20.922 16.891 1 97.12 42 VAL B C 1
ATOM 1094 O O . VAL B 1 42 ? 13.992 19.734 17.234 1 97.12 42 VAL B O 1
ATOM 1097 N N . PRO B 1 43 ? 13.18 21.391 15.914 1 96.81 43 PRO B N 1
ATOM 1098 C CA . PRO B 1 43 ? 12.336 20.438 15.188 1 96.81 43 PRO B CA 1
ATOM 1099 C C . PRO B 1 43 ? 13.141 19.484 14.312 1 96.81 43 PRO B C 1
ATOM 1101 O O . PRO B 1 43 ? 14.188 19.859 13.781 1 96.81 43 PRO B O 1
ATOM 1104 N N . ASN B 1 44 ? 12.703 18.234 14.242 1 96.12 44 ASN B N 1
ATOM 1105 C CA . ASN B 1 44 ? 13.273 17.312 13.258 1 96.12 44 ASN B CA 1
ATOM 1106 C C . ASN B 1 44 ? 12.719 17.594 11.859 1 96.12 44 ASN B C 1
ATOM 1108 O O . ASN B 1 44 ? 11.914 18.5 11.672 1 96.12 44 ASN B O 1
ATOM 1112 N N . GLY B 1 45 ? 13.234 16.844 10.844 1 95.38 45 GLY B N 1
ATOM 1113 C CA . GLY B 1 45 ? 12.859 17.062 9.453 1 95.38 45 GLY B CA 1
ATOM 1114 C C . GLY B 1 45 ? 11.359 17 9.227 1 95.38 45 GLY B C 1
ATOM 1115 O O . GLY B 1 45 ? 10.789 17.859 8.555 1 95.38 45 GLY B O 1
ATOM 1116 N N . LYS B 1 46 ? 10.68 16.031 9.766 1 95.31 46 LYS B N 1
ATOM 1117 C CA . LYS B 1 46 ? 9.242 15.875 9.617 1 95.31 46 LYS B CA 1
ATOM 1118 C C . LYS B 1 46 ? 8.484 17.031 10.281 1 95.31 46 LYS B C 1
ATOM 1120 O O . LYS B 1 46 ? 7.547 17.578 9.703 1 95.31 46 LYS B O 1
ATOM 1125 N N . GLN B 1 47 ? 8.867 17.391 11.461 1 96.5 47 GLN B N 1
ATOM 1126 C CA . GLN B 1 47 ? 8.242 18.5 12.195 1 96.5 47 GLN B CA 1
ATOM 1127 C C . GLN B 1 47 ? 8.383 19.812 11.43 1 96.5 47 GLN B C 1
ATOM 1129 O O . GLN B 1 47 ? 7.445 20.609 11.383 1 96.5 47 GLN B O 1
ATOM 1134 N N . LYS B 1 48 ? 9.578 20.094 10.914 1 97.38 48 LYS B N 1
ATOM 1135 C CA . LYS B 1 48 ? 9.797 21.297 10.133 1 97.38 48 LYS B CA 1
ATOM 1136 C C . LYS B 1 48 ? 8.82 21.391 8.969 1 97.38 48 LYS B C 1
ATOM 1138 O O . LYS B 1 48 ? 8.203 22.438 8.742 1 97.38 48 LYS B O 1
ATOM 1143 N N . GLU B 1 49 ? 8.672 20.219 8.289 1 97.88 49 GLU B N 1
ATOM 1144 C CA . GLU B 1 49 ? 7.777 20.219 7.137 1 97.88 49 GLU B CA 1
ATOM 1145 C C . GLU B 1 49 ? 6.324 20.391 7.57 1 97.88 49 GLU B C 1
ATOM 1147 O O . GLU B 1 49 ? 5.547 21.078 6.906 1 97.88 49 GLU B O 1
ATOM 1152 N N . MET B 1 50 ? 5.992 19.766 8.672 1 97.44 50 MET B N 1
ATOM 1153 C CA . MET B 1 50 ? 4.641 19.938 9.203 1 97.44 50 MET B CA 1
ATOM 1154 C C . MET B 1 50 ? 4.359 21.406 9.492 1 97.44 50 MET B C 1
ATOM 1156 O O . MET B 1 50 ? 3.299 21.922 9.133 1 97.44 50 MET B O 1
ATOM 1160 N N . ILE B 1 51 ? 5.262 22.031 10.102 1 97.88 51 ILE B N 1
ATOM 1161 C CA . ILE B 1 51 ? 5.121 23.438 10.469 1 97.88 51 ILE B CA 1
ATOM 1162 C C . ILE B 1 51 ? 5 24.297 9.211 1 97.88 51 ILE B C 1
ATOM 1164 O O . ILE B 1 51 ? 4.125 25.156 9.125 1 97.88 51 ILE B O 1
ATOM 1168 N N . VAL B 1 52 ? 5.855 24.078 8.234 1 97.88 52 VAL B N 1
ATOM 1169 C CA . VAL B 1 52 ? 5.832 24.844 6.984 1 97.88 52 VAL B CA 1
ATOM 1170 C C . VAL B 1 52 ? 4.469 24.688 6.316 1 97.88 52 VAL B C 1
ATOM 1172 O O . VAL B 1 52 ? 3.854 25.688 5.926 1 97.88 52 VAL B O 1
ATOM 1175 N N . GLN B 1 53 ? 3.957 23.484 6.254 1 98.06 53 GLN B N 1
ATOM 1176 C CA . GLN B 1 53 ? 2.67 23.25 5.605 1 98.06 53 GLN B CA 1
ATOM 1177 C C . GLN B 1 53 ? 1.536 23.922 6.383 1 98.06 53 GLN B C 1
ATOM 1179 O O . GLN B 1 53 ? 0.632 24.516 5.785 1 98.06 53 GLN B O 1
ATOM 1184 N N . PHE B 1 54 ? 1.574 23.812 7.641 1 97.94 54 PHE B N 1
ATOM 1185 C CA . PHE B 1 54 ? 0.55 24.391 8.5 1 97.94 54 PHE B CA 1
ATOM 1186 C C . PHE B 1 54 ? 0.521 25.906 8.375 1 97.94 54 PHE B C 1
ATOM 1188 O O . PHE B 1 54 ? -0.542 26.5 8.18 1 97.94 54 PHE B O 1
ATOM 1195 N N . LEU B 1 55 ? 1.636 26.5 8.414 1 97.25 55 LEU B N 1
ATOM 1196 C CA . LEU B 1 55 ? 1.711 27.953 8.391 1 97.25 55 LEU B CA 1
ATOM 1197 C C . LEU B 1 55 ? 1.426 28.484 6.988 1 97.25 55 LEU B C 1
ATOM 1199 O O . LEU B 1 55 ? 0.878 29.578 6.832 1 97.25 55 LEU B O 1
ATOM 1203 N N . THR B 1 56 ? 1.782 27.734 5.977 1 97.75 56 THR B N 1
ATOM 1204 C CA . THR B 1 56 ? 1.663 28.219 4.602 1 97.75 56 THR B CA 1
ATOM 1205 C C . THR B 1 56 ? 0.296 27.859 4.023 1 97.75 56 THR B C 1
ATOM 1207 O O . THR B 1 56 ? -0.288 28.656 3.275 1 97.75 56 THR B O 1
ATOM 1210 N N . HIS B 1 57 ? -0.282 26.656 4.344 1 97.06 57 HIS B N 1
ATOM 1211 C CA . HIS B 1 57 ? -1.493 26.188 3.686 1 97.06 57 HIS B CA 1
ATOM 1212 C C . HIS B 1 57 ? -2.574 25.844 4.703 1 97.06 57 HIS B C 1
ATOM 1214 O O . HIS B 1 57 ? -3.617 25.297 4.344 1 97.06 57 HIS B O 1
ATOM 1220 N N . GLY B 1 58 ? -2.35 26.094 5.949 1 95.44 58 GLY B N 1
ATOM 1221 C CA . GLY B 1 58 ? -3.334 25.812 6.984 1 95.44 58 GLY B CA 1
ATOM 1222 C C . GLY B 1 58 ? -3.506 24.328 7.258 1 95.44 58 GLY B C 1
ATOM 1223 O O . GLY B 1 58 ? -2.617 23.531 6.961 1 95.44 58 GLY B O 1
ATOM 1224 N N . MET B 1 59 ? -4.605 23.969 7.832 1 94.69 59 MET B N 1
ATOM 1225 C CA . MET B 1 59 ? -4.895 22.594 8.203 1 94.69 59 MET B CA 1
ATOM 1226 C C . MET B 1 59 ? -5.008 21.703 6.969 1 94.69 59 MET B C 1
ATOM 1228 O O . MET B 1 59 ? -4.676 20.516 7.02 1 94.69 59 MET B O 1
ATOM 1232 N N . GLU B 1 60 ? -5.457 22.281 5.883 1 94.81 60 GLU B N 1
ATOM 1233 C CA . GLU B 1 60 ? -5.547 21.516 4.641 1 94.81 60 GLU B CA 1
ATOM 1234 C C . GLU B 1 60 ? -4.172 21.062 4.176 1 94.81 60 GLU B C 1
ATOM 1236 O O . GLU B 1 60 ? -4.008 19.906 3.756 1 94.81 60 GLU B O 1
ATOM 1241 N N . GLY B 1 61 ? -3.215 21.984 4.223 1 96.38 61 GLY B N 1
ATOM 1242 C CA . GLY B 1 61 ? -1.85 21.625 3.875 1 96.38 61 GLY B CA 1
ATOM 1243 C C . GLY B 1 61 ? -1.245 20.594 4.816 1 96.38 61 GLY B C 1
ATOM 1244 O O . GLY B 1 61 ? -0.556 19.672 4.383 1 96.38 61 GLY B O 1
ATOM 1245 N N . LEU B 1 62 ? -1.496 20.781 6.082 1 96.62 62 LEU B N 1
ATOM 1246 C CA . LEU B 1 62 ? -0.995 19.844 7.09 1 96.62 62 LEU B CA 1
ATOM 1247 C C . LEU B 1 62 ? -1.565 18.453 6.871 1 96.62 62 LEU B C 1
ATOM 1249 O O . LEU B 1 62 ? -0.824 17.469 6.871 1 96.62 62 LEU B O 1
ATOM 1253 N N . MET B 1 63 ? -2.84 18.375 6.68 1 94.56 63 MET B N 1
ATOM 1254 C CA . MET B 1 63 ? -3.5 17.094 6.449 1 94.56 63 MET B CA 1
ATOM 1255 C C . MET B 1 63 ? -2.904 16.375 5.238 1 94.56 63 MET B C 1
ATOM 1257 O O . MET B 1 63 ? -2.594 15.188 5.301 1 94.56 63 MET B O 1
ATOM 1261 N N . THR B 1 64 ? -2.746 17.078 4.16 1 96.38 64 THR B N 1
ATOM 1262 C CA . THR B 1 64 ? -2.184 16.5 2.943 1 96.38 64 THR B CA 1
ATOM 1263 C C . THR B 1 64 ? -0.79 15.938 3.205 1 96.38 64 THR B C 1
ATOM 1265 O O . THR B 1 64 ? -0.482 14.812 2.803 1 96.38 64 THR B O 1
ATOM 1268 N N . PHE B 1 65 ? 0.023 16.688 3.9 1 96.94 65 PHE B N 1
ATOM 1269 C CA . PHE B 1 65 ? 1.38 16.266 4.203 1 96.94 65 PHE B CA 1
ATOM 1270 C C . PHE B 1 65 ? 1.363 14.992 5.059 1 96.94 65 PHE B C 1
ATOM 1272 O O . PHE B 1 65 ? 2.1 14.047 4.785 1 96.94 65 PHE B O 1
ATOM 1279 N N . VAL B 1 66 ? 0.56 14.984 6.062 1 93.31 66 VAL B N 1
ATOM 1280 C CA . VAL B 1 66 ? 0.517 13.875 7 1 93.31 66 VAL B CA 1
ATOM 1281 C C . VAL B 1 66 ? 0.025 12.617 6.289 1 93.31 66 VAL B C 1
ATOM 1283 O O . VAL B 1 66 ? 0.585 11.531 6.473 1 93.31 66 VAL B O 1
ATOM 1286 N N . VAL B 1 67 ? -0.986 12.75 5.5 1 93.31 67 VAL B N 1
ATOM 1287 C CA . VAL B 1 67 ? -1.521 11.602 4.773 1 93.31 67 VAL B CA 1
ATOM 1288 C C . VAL B 1 67 ? -0.466 11.062 3.812 1 93.31 67 VAL B C 1
ATOM 1290 O O . VAL B 1 67 ? -0.213 9.859 3.775 1 93.31 67 VAL B O 1
ATOM 1293 N N . ARG B 1 68 ? 0.161 11.977 3.07 1 96.12 68 ARG B N 1
ATOM 1294 C CA . ARG B 1 68 ? 1.197 11.578 2.125 1 96.12 68 ARG B CA 1
ATOM 1295 C C . ARG B 1 68 ? 2.316 10.812 2.828 1 96.12 68 ARG B C 1
ATOM 1297 O O . ARG B 1 68 ? 2.686 9.719 2.412 1 96.12 68 ARG B O 1
ATOM 1304 N N . THR B 1 69 ? 2.771 11.336 3.846 1 94.88 69 THR B N 1
ATOM 1305 C CA . THR B 1 69 ? 3.902 10.75 4.555 1 94.88 69 THR B CA 1
ATOM 1306 C C . THR B 1 69 ? 3.502 9.438 5.219 1 94.88 69 THR B C 1
ATOM 1308 O O . THR 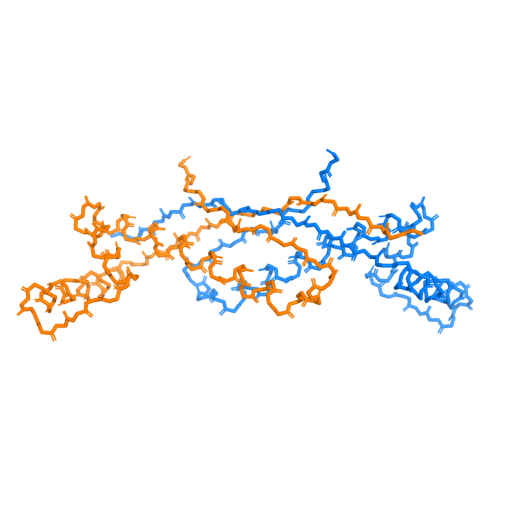B 1 69 ? 4.266 8.469 5.199 1 94.88 69 THR B O 1
ATOM 1311 N N . SER B 1 70 ? 2.355 9.375 5.797 1 91.81 70 SER B N 1
ATOM 1312 C CA . SER B 1 70 ? 1.886 8.164 6.465 1 91.81 70 SER B CA 1
ATOM 1313 C C . SER B 1 70 ? 1.806 6.992 5.492 1 91.81 70 SER B C 1
ATOM 1315 O O . SER B 1 70 ? 2.271 5.895 5.801 1 91.81 70 SER B O 1
ATOM 1317 N N . PHE B 1 71 ? 1.263 7.223 4.383 1 93.5 71 PHE B N 1
ATOM 1318 C CA . PHE B 1 71 ? 1.091 6.133 3.43 1 93.5 71 PHE B CA 1
ATOM 1319 C C . PHE B 1 71 ? 2.422 5.758 2.787 1 93.5 71 PHE B C 1
ATOM 1321 O O . PHE B 1 71 ? 2.666 4.586 2.49 1 93.5 71 PHE B O 1
ATOM 1328 N N . ARG B 1 72 ? 3.275 6.703 2.533 1 94.81 72 ARG B N 1
ATOM 1329 C CA . ARG B 1 72 ? 4.602 6.375 2.025 1 94.81 72 ARG B CA 1
ATOM 1330 C C . ARG B 1 72 ? 5.363 5.488 3.006 1 94.81 72 ARG B C 1
ATOM 1332 O O . ARG B 1 72 ? 5.984 4.5 2.607 1 94.81 72 ARG B O 1
ATOM 1339 N N . GLU B 1 73 ? 5.23 5.824 4.258 1 92.5 73 GLU B N 1
ATOM 1340 C CA . GLU B 1 73 ? 5.906 5.035 5.285 1 92.5 73 GLU B CA 1
ATOM 1341 C C . GLU B 1 73 ? 5.266 3.658 5.426 1 92.5 73 GLU B C 1
ATOM 1343 O O . GLU B 1 73 ? 5.969 2.654 5.566 1 92.5 73 GLU B O 1
ATOM 1348 N N . ALA B 1 74 ? 3.979 3.625 5.422 1 90.5 74 ALA B N 1
ATOM 1349 C CA . ALA B 1 74 ? 3.268 2.355 5.559 1 90.5 74 ALA B CA 1
ATOM 1350 C C . ALA B 1 74 ? 3.625 1.401 4.422 1 90.5 74 ALA B C 1
ATOM 1352 O O . ALA B 1 74 ? 3.852 0.211 4.652 1 90.5 74 ALA B O 1
ATOM 1353 N N . ILE B 1 75 ? 3.705 1.883 3.168 1 92.69 75 ILE B N 1
ATOM 1354 C CA . ILE B 1 75 ? 4.023 1.061 2.004 1 92.69 75 ILE B CA 1
ATOM 1355 C C . ILE B 1 75 ? 5.48 0.611 2.072 1 92.69 75 ILE B C 1
ATOM 1357 O O . ILE B 1 75 ? 5.801 -0.531 1.734 1 92.69 75 ILE B O 1
ATOM 1361 N N . LYS B 1 76 ? 6.324 1.502 2.504 1 90.88 76 LYS B N 1
ATOM 1362 C CA . LYS B 1 76 ? 7.719 1.13 2.707 1 90.88 76 LYS B CA 1
ATOM 1363 C C . LYS B 1 76 ? 7.844 -0.009 3.717 1 90.88 76 LYS B C 1
ATOM 1365 O O . LYS B 1 76 ? 8.578 -0.975 3.484 1 90.88 76 LYS B O 1
ATOM 1370 N N . ASP B 1 77 ? 7.133 0.135 4.809 1 88.44 77 ASP B N 1
ATOM 1371 C CA . ASP B 1 77 ? 7.176 -0.878 5.859 1 88.44 77 ASP B CA 1
ATOM 1372 C C . ASP B 1 77 ? 6.621 -2.211 5.359 1 88.44 77 ASP B C 1
ATOM 1374 O O . ASP B 1 77 ? 7.133 -3.273 5.715 1 88.44 77 ASP B O 1
ATOM 1378 N N . MET B 1 78 ? 5.582 -2.117 4.578 1 85.62 78 MET B N 1
ATOM 1379 C CA . MET B 1 78 ? 5.004 -3.318 3.982 1 85.62 78 MET B CA 1
ATOM 1380 C C . MET B 1 78 ? 6.039 -4.059 3.143 1 85.62 78 MET B C 1
ATOM 1382 O O . MET B 1 78 ? 6.125 -5.289 3.197 1 85.62 78 MET B O 1
ATOM 1386 N N . HIS B 1 79 ? 6.812 -3.365 2.396 1 83.12 79 HIS B N 1
ATOM 1387 C CA . HIS B 1 79 ? 7.871 -3.943 1.576 1 83.12 79 HIS B CA 1
ATOM 1388 C C . HIS B 1 79 ? 8.906 -4.66 2.436 1 83.12 79 HIS B C 1
ATOM 1390 O O . HIS B 1 79 ? 9.344 -5.762 2.096 1 83.12 79 HIS B O 1
ATOM 1396 N N . GLU B 1 80 ? 9.156 -3.99 3.504 1 81.12 80 GLU B N 1
ATOM 1397 C CA . GLU B 1 80 ? 10.188 -4.547 4.375 1 81.12 80 GLU B CA 1
ATOM 1398 C C . GLU B 1 80 ? 9.703 -5.816 5.062 1 81.12 80 GLU B C 1
ATOM 1400 O O . GLU B 1 80 ? 10.5 -6.719 5.348 1 81.12 80 GLU B O 1
ATOM 1405 N N . GLU B 1 81 ? 8.461 -5.918 5.25 1 74.31 81 GLU B N 1
ATOM 1406 C CA . GLU B 1 81 ? 7.883 -7.062 5.949 1 74.31 81 GLU B CA 1
ATOM 1407 C C . GLU B 1 81 ? 7.699 -8.25 5.008 1 74.31 81 GLU B C 1
ATOM 1409 O O . GLU B 1 81 ? 7.867 -9.398 5.41 1 74.31 81 GLU B O 1
ATOM 1414 N N . TYR B 1 82 ? 7.285 -8.008 3.846 1 64.88 82 TYR B N 1
ATOM 1415 C CA . TYR B 1 82 ? 6.926 -9.094 2.941 1 64.88 82 TYR B CA 1
ATOM 1416 C C . TYR B 1 82 ? 8.078 -9.422 1.995 1 64.88 82 TYR B C 1
ATOM 1418 O O . TYR B 1 82 ? 8.094 -10.484 1.369 1 64.88 82 TYR B O 1
ATOM 1426 N N . ALA B 1 83 ? 8.828 -8.453 1.784 1 57.81 83 ALA B N 1
ATOM 1427 C CA . ALA B 1 83 ? 9.906 -8.609 0.816 1 57.81 83 ALA B CA 1
ATOM 1428 C C . ALA B 1 83 ? 10.93 -9.641 1.295 1 57.81 83 ALA B C 1
ATOM 1430 O O . ALA B 1 83 ? 11.547 -9.469 2.346 1 57.81 83 ALA B O 1
ATOM 1431 N N . ASP B 1 84 ? 10.602 -10.859 1.036 1 60.34 84 ASP B N 1
ATOM 1432 C CA . ASP B 1 84 ? 11.867 -11.539 0.77 1 60.34 84 ASP B CA 1
ATOM 1433 C C . ASP B 1 84 ? 12.68 -10.797 -0.293 1 60.34 84 ASP B C 1
ATOM 1435 O O . ASP B 1 84 ? 12.25 -10.688 -1.443 1 60.34 84 ASP B O 1
ATOM 1439 N N . LYS B 1 85 ? 13.602 -9.867 0.215 1 58.22 85 LYS B N 1
ATOM 1440 C CA . LYS B 1 85 ? 14.383 -8.867 -0.507 1 58.22 85 LYS B CA 1
ATOM 1441 C C . LYS B 1 85 ? 14.719 -9.344 -1.917 1 58.22 85 LYS B C 1
ATOM 1443 O O . LYS B 1 85 ? 14.805 -8.531 -2.846 1 58.22 85 LYS B O 1
ATOM 1448 N N . ASP B 1 86 ? 14.531 -10.633 -2.049 1 63.22 86 ASP B N 1
ATOM 1449 C CA . ASP B 1 86 ? 15.016 -11.141 -3.33 1 63.22 86 ASP B CA 1
ATOM 1450 C C . ASP B 1 86 ? 13.859 -11.359 -4.305 1 63.22 86 ASP B C 1
ATOM 1452 O O . ASP B 1 86 ? 14.07 -11.461 -5.516 1 63.22 86 ASP B O 1
ATOM 1456 N N . SER B 1 87 ? 12.516 -11.234 -3.793 1 78.06 87 SER B N 1
ATOM 1457 C CA . SER B 1 87 ? 11.43 -11.617 -4.699 1 78.06 87 SER B CA 1
ATOM 1458 C C . SER B 1 87 ? 10.664 -10.391 -5.184 1 78.06 87 SER B C 1
ATOM 1460 O O . SER B 1 87 ? 10.094 -10.398 -6.273 1 78.06 87 SER B O 1
ATOM 1462 N N . PHE B 1 88 ? 10.789 -9.328 -4.297 1 85.5 88 PHE B N 1
ATOM 1463 C CA . PHE B 1 88 ? 10 -8.18 -4.703 1 85.5 88 PHE B CA 1
ATOM 1464 C C . PHE B 1 88 ? 10.797 -6.891 -4.566 1 85.5 88 PHE B C 1
ATOM 1466 O O . PHE B 1 88 ? 11.508 -6.699 -3.576 1 85.5 88 PHE B O 1
ATOM 1473 N N . LYS B 1 89 ? 10.805 -6.141 -5.648 1 88.62 89 LYS B N 1
ATOM 1474 C CA . LYS B 1 89 ? 11.266 -4.754 -5.594 1 88.62 89 LYS B CA 1
ATOM 1475 C C . LYS B 1 89 ? 10.102 -3.781 -5.777 1 88.62 89 LYS B C 1
ATOM 1477 O O . LYS B 1 89 ? 9.211 -4.02 -6.598 1 88.62 89 LYS B O 1
ATOM 1482 N N . GLN B 1 90 ? 10.125 -2.805 -4.918 1 91.88 90 GLN B N 1
ATOM 1483 C CA . GLN B 1 90 ? 9.023 -1.852 -4.957 1 91.88 90 GLN B CA 1
ATOM 1484 C C . GLN B 1 90 ? 9.531 -0.42 -5.09 1 91.88 90 GLN B C 1
ATOM 1486 O O . GLN B 1 90 ? 10.539 -0.057 -4.473 1 91.88 90 GLN B O 1
ATOM 1491 N N . SER B 1 91 ? 8.938 0.336 -5.945 1 93.06 91 SER B N 1
ATOM 1492 C CA . SER B 1 91 ? 9.234 1.764 -5.996 1 93.06 91 SER B CA 1
ATOM 1493 C C . SER B 1 91 ? 8.625 2.498 -4.809 1 93.06 91 SER B C 1
ATOM 1495 O O . SER B 1 91 ? 7.738 1.972 -4.133 1 93.06 91 SER B O 1
ATOM 1497 N N . PRO B 1 92 ? 9.164 3.637 -4.559 1 94.31 92 PRO B N 1
ATOM 1498 C CA . PRO B 1 92 ? 8.438 4.465 -3.59 1 94.31 92 PRO B CA 1
ATOM 1499 C C . PRO B 1 92 ? 7.008 4.766 -4.023 1 94.31 92 PRO B C 1
ATOM 1501 O O . PRO B 1 92 ? 6.73 4.891 -5.219 1 94.31 92 PRO B O 1
ATOM 1504 N N . ALA B 1 93 ? 6.145 4.871 -2.986 1 97.06 93 ALA B N 1
ATOM 1505 C CA . ALA B 1 93 ? 4.738 5.129 -3.283 1 97.06 93 ALA B CA 1
ATOM 1506 C C . ALA B 1 93 ? 4.52 6.582 -3.695 1 97.06 93 ALA B C 1
ATOM 1508 O O . ALA B 1 93 ? 5.109 7.492 -3.111 1 97.06 93 ALA B O 1
ATOM 1509 N N . THR B 1 94 ? 3.701 6.789 -4.727 1 97.75 94 THR B N 1
ATOM 1510 C CA . THR B 1 94 ? 3.156 8.094 -5.074 1 97.75 94 THR B CA 1
ATOM 1511 C C . THR B 1 94 ? 1.793 8.305 -4.422 1 97.75 94 THR B C 1
ATOM 1513 O O . THR B 1 94 ? 0.922 7.434 -4.5 1 97.75 94 THR B O 1
ATOM 1516 N N . VAL B 1 95 ? 1.638 9.391 -3.705 1 97.62 95 VAL B N 1
ATOM 1517 C CA . VAL B 1 95 ? 0.372 9.766 -3.084 1 97.62 95 VAL B CA 1
ATOM 1518 C C . VAL B 1 95 ? -0.083 11.117 -3.623 1 97.62 95 VAL B C 1
ATOM 1520 O O . VAL B 1 95 ? 0.504 12.156 -3.295 1 97.62 95 VAL B O 1
ATOM 1523 N N . ARG B 1 96 ? -1.197 11.109 -4.402 1 97.75 96 ARG B N 1
ATOM 1524 C CA . ARG B 1 96 ? -1.664 12.328 -5.051 1 97.75 96 ARG B CA 1
ATOM 1525 C C . ARG B 1 96 ? -3.066 12.695 -4.578 1 97.75 96 ARG B C 1
ATOM 1527 O O . ARG B 1 96 ? -3.973 11.859 -4.594 1 97.75 96 ARG B O 1
ATOM 1534 N N . GLU B 1 97 ? -3.207 13.93 -4.145 1 96.75 97 GLU B N 1
ATOM 1535 C CA . GLU B 1 97 ? -4.551 14.406 -3.83 1 96.75 97 GLU B CA 1
ATOM 1536 C C . GLU B 1 97 ? -5.422 14.461 -5.082 1 96.75 97 GLU B C 1
ATOM 1538 O O . GLU B 1 97 ? -4.973 14.914 -6.137 1 96.75 97 GLU B O 1
ATOM 1543 N N . VAL B 1 98 ? -6.605 13.898 -4.914 1 93.81 98 VAL B N 1
ATOM 1544 C CA . VAL B 1 98 ? -7.523 13.914 -6.047 1 93.81 98 VAL B CA 1
ATOM 1545 C C . VAL B 1 98 ? -8.719 14.812 -5.73 1 93.81 98 VAL B C 1
ATOM 1547 O O . VAL B 1 98 ? -9.195 14.836 -4.594 1 93.81 98 VAL B O 1
ATOM 1550 N N . PHE B 1 99 ? -9.125 15.844 -6.617 1 80.75 99 PHE B N 1
ATOM 1551 C CA . PHE B 1 99 ? -10.188 16.812 -6.406 1 80.75 99 PHE B CA 1
ATOM 1552 C C . PHE B 1 99 ? -11.438 16.438 -7.195 1 80.75 99 PHE B C 1
ATOM 1554 O O . PHE B 1 99 ? -11.344 15.797 -8.25 1 80.75 99 PHE B O 1
#

Solvent-accessible surface area (backbone atoms only — not comparable to full-atom values): 1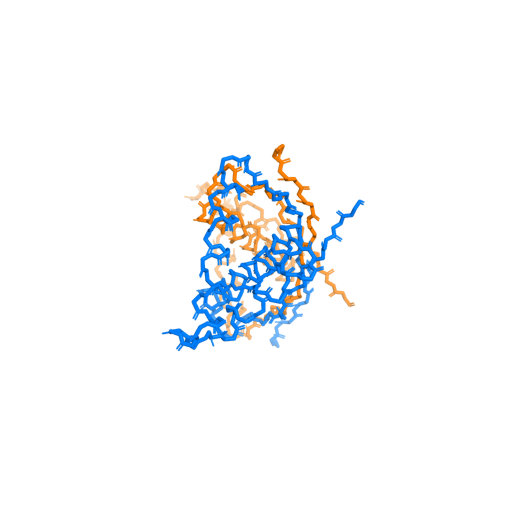0562 Å² total; per-residue (Å²): 115,62,45,75,50,38,32,40,37,33,31,42,36,40,40,39,39,47,46,70,56,46,53,52,49,50,52,51,49,53,50,49,50,52,35,42,73,70,62,78,43,85,71,51,75,67,53,48,52,44,49,51,28,32,76,74,51,33,70,65,34,28,52,52,50,51,53,40,50,51,51,36,48,52,53,53,50,48,45,65,70,65,32,54,74,79,34,42,46,69,53,77,56,46,64,42,81,51,133,116,63,46,75,50,38,31,40,38,34,33,41,36,40,40,39,40,47,45,69,56,45,53,52,48,50,52,50,49,53,50,50,48,50,34,42,74,72,60,78,42,84,73,52,76,67,53,49,50,45,50,52,28,32,75,75,51,33,70,63,32,30,51,52,52,51,53,41,51,50,52,37,48,52,53,51,50,49,46,64,70,66,32,53,76,78,34,43,46,67,52,76,59,46,66,41,80,54,134

Foldseek 3Di:
DDDDDDDDDDDDDDDDDDPVNLVVVVVVLVVLCVCVVVVVDDDDPLNVCLNVQCVPPNPVSNVLSVVQVVVQVVVVVVCVVPPPVVPDDDDGDDDDDDD/DDDDDDDDDDDDDDDDDDPVNLVVVVVVLVVLCVCVVVVVDDDDPLNVCLNVQCVPPNPVSNVLSVVQVVVQVVVVVVCVVPDPVVPDDDDGDDDDDDD

Radius of gyration: 22.08 Å; Cα contacts (8 Å, |Δi|>4): 266; chains: 2; bounding box: 32×68×43 Å

Secondary structure (DSSP, 8-state):
--EEEEEEEEEEEEEEE-HHHHHHHHHHHHHHHHHHHHTS----HHHHHHHHHHHHHHHHHHHHHHHHHHHHHHHHHHHHHH--TTTEEEPPPEEEEE-/--EEEEEEEEEEEEEEE-HHHHHHHHHHHHHHHHHHHHTS----HHHHHHHHHHHHHHHHHHHHHHHHHHHHHHHHHHHHHH--TTTEEEPPPEEEEE-

pLDDT: mean 92.09, std 8.87, range [57.38, 98.12]